Protein AF-A0AAD4HCX0-F1 (afdb_monomer_lite)

pLDDT: mean 70.42, std 25.65, range [26.77, 98.25]

Secondary structure (DSSP, 8-state):
--PPTTHHHHHHHHTS-HHHHSSHHHHHHHHHHHSPPP------HHHHHHHHHT-PPPGGGTTPBPTTS-BHHHHHHHHHHHHHHHTT--S-TTHHHHTTSS-HHHHTT--SPPSSHHHHHHHHHHS-HHHHHHHHHHHHHHHHHHHTS----------------------------PPPPPPP------PPP---------------------HHHHHHHHHHHHHHHHHHHHHHHHHHHHHHHHHHHHHHHHHHHHHHHHHHHHHHHTT------------------S-----------S--S-------------------------------------

Sequence (342 aa):
MQLMPGQMADEWFQSLDSAHTATFVALKIAFFKQWPLPKLPKLSHAQQREHVAAQALKEGDIGVLTPDGNIAHVVWATEVSQLALGMGDLKGDFIEDALKGITNLLKDHLTGTYSTWDEFIEDVRWVPNIKLQCSREKLENAWSSSILLPSYSSPSPITSTNIHASRPLGQTICAIQLLRPIPHATFQPFALPVATHGPVFSTGIVVCGPQFNSLTQYLQYSHITHIQDTILHSLTIRHIIFLIILHHIVLLAAVKILSVLFGRLILVTFGLRPHIHRLWYNRGWLHLERGEVYQGGGLAQVLALSHIHLSLCNRGWLHLEGWHMEWGALAGQDRSGRCPSS

Radius of gyration: 38.1 Å; chains: 1; bounding box: 65×104×101 Å

Structure (mmCIF, N/CA/C/O backbone):
data_AF-A0AAD4HCX0-F1
#
_entry.id   AF-A0AAD4HCX0-F1
#
loop_
_atom_site.group_PDB
_atom_site.id
_atom_site.type_symbol
_atom_site.label_atom_id
_atom_site.label_alt_id
_atom_site.label_comp_id
_atom_site.label_asym_id
_atom_site.label_entity_id
_atom_site.label_seq_id
_atom_site.pdbx_PDB_ins_code
_atom_site.Cartn_x
_atom_site.Cartn_y
_atom_site.Cartn_z
_atom_site.occupancy
_atom_site.B_iso_o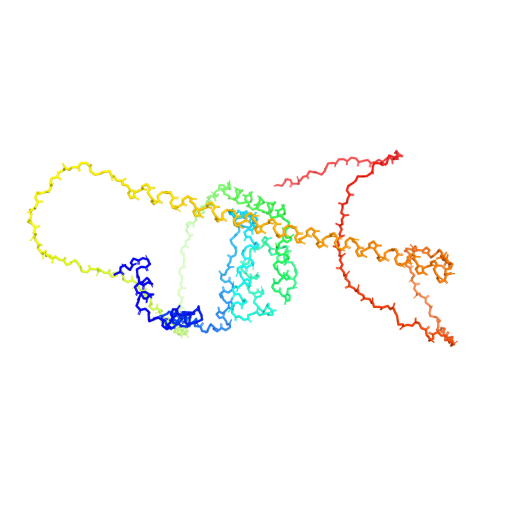r_equiv
_atom_site.auth_seq_id
_atom_site.auth_comp_id
_atom_site.auth_asym_id
_atom_site.auth_atom_id
_atom_site.pdbx_PDB_model_num
ATOM 1 N N . MET A 1 1 ? -8.261 29.480 18.010 1.00 45.97 1 MET A N 1
ATOM 2 C CA . MET A 1 1 ? -8.050 28.668 19.226 1.00 45.97 1 MET A CA 1
ATOM 3 C C . MET A 1 1 ? -7.186 27.480 18.841 1.00 45.97 1 MET A C 1
ATOM 5 O O . MET A 1 1 ? -7.664 26.613 18.125 1.00 45.97 1 MET A O 1
ATOM 9 N N . GLN A 1 2 ? -5.905 27.490 19.210 1.00 45.75 2 GLN A N 1
ATOM 10 C CA . GLN A 1 2 ? -5.053 26.302 19.120 1.00 45.75 2 GLN A CA 1
ATOM 11 C C . GLN A 1 2 ? -5.300 25.493 20.394 1.00 45.75 2 GLN A C 1
ATOM 13 O O . GLN A 1 2 ? -4.989 25.968 21.482 1.00 45.75 2 GLN A O 1
ATOM 18 N N . LEU A 1 3 ? -5.926 24.324 20.272 1.00 46.66 3 LEU A N 1
ATOM 19 C CA . LEU A 1 3 ? -6.001 23.374 21.379 1.00 46.6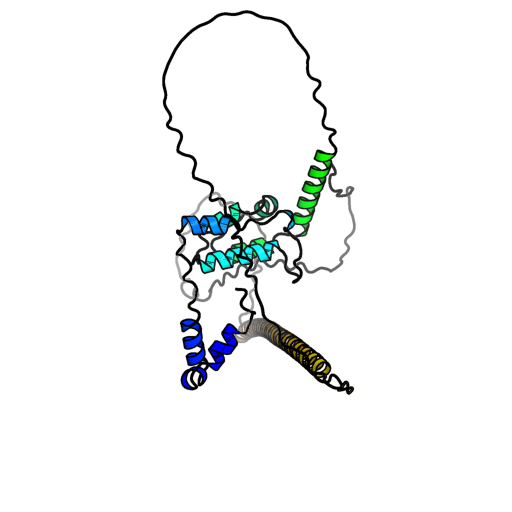6 3 LEU A CA 1
ATOM 20 C C . LEU A 1 3 ? -4.601 22.779 21.564 1.00 46.66 3 LEU A C 1
ATOM 22 O O . LEU A 1 3 ? -4.004 22.309 20.593 1.00 46.66 3 LEU A O 1
ATOM 26 N N . MET A 1 4 ? -4.063 22.837 22.782 1.00 65.06 4 MET A N 1
ATOM 27 C CA . MET A 1 4 ? -2.819 22.143 23.112 1.00 65.06 4 MET A CA 1
ATOM 28 C C . MET A 1 4 ? -3.041 20.632 22.912 1.00 65.06 4 MET A C 1
ATOM 30 O O . MET A 1 4 ? -4.017 20.094 23.446 1.00 65.06 4 MET A O 1
ATOM 34 N N . PRO A 1 5 ? -2.184 19.935 22.146 1.00 69.00 5 PRO A N 1
ATOM 35 C CA . PRO A 1 5 ? -2.273 18.487 21.992 1.00 69.00 5 PRO A CA 1
ATOM 36 C C . PRO A 1 5 ? -2.246 17.800 23.366 1.00 69.00 5 PRO A C 1
ATOM 38 O O . PRO A 1 5 ? -1.377 18.096 24.180 1.00 69.00 5 PRO A O 1
ATOM 41 N N . GLY A 1 6 ? -3.203 16.906 23.632 1.00 76.25 6 GLY A N 1
ATOM 42 C CA . GLY A 1 6 ? -3.273 16.104 24.865 1.00 76.25 6 GLY A CA 1
ATOM 43 C C . GLY A 1 6 ? -4.336 16.552 25.873 1.00 76.25 6 GLY A C 1
ATOM 44 O O . GLY A 1 6 ? -5.117 15.719 26.323 1.00 76.25 6 GLY A O 1
ATOM 45 N N . GLN A 1 7 ? -4.476 17.857 26.139 1.00 86.56 7 GLN A N 1
ATOM 46 C CA . GLN A 1 7 ? -5.322 18.343 27.247 1.00 86.56 7 GLN A CA 1
ATOM 47 C C . GLN A 1 7 ? -6.797 17.933 27.128 1.00 86.56 7 GLN A C 1
ATOM 49 O O . GLN A 1 7 ? -7.394 17.478 28.095 1.00 86.56 7 GLN A O 1
ATOM 54 N N . MET A 1 8 ? -7.376 18.007 25.927 1.00 90.25 8 MET A N 1
ATOM 55 C CA . MET A 1 8 ? -8.786 17.654 25.717 1.00 90.25 8 MET A CA 1
ATOM 56 C C . MET A 1 8 ? -9.067 16.156 25.923 1.00 90.25 8 MET A C 1
ATOM 58 O O . MET A 1 8 ? -10.153 15.784 26.364 1.00 90.25 8 MET A O 1
ATOM 62 N N . ALA A 1 9 ? -8.109 15.288 25.581 1.00 92.69 9 ALA A N 1
ATOM 63 C CA . ALA A 1 9 ? -8.259 13.848 25.769 1.00 92.69 9 ALA A CA 1
ATOM 64 C C . ALA A 1 9 ? -8.105 13.471 27.248 1.00 92.69 9 ALA A C 1
ATOM 66 O O . ALA A 1 9 ? -8.877 12.653 27.747 1.00 92.69 9 ALA A O 1
ATOM 67 N N . ASP A 1 10 ? -7.166 14.115 27.944 1.00 93.44 10 ASP A N 1
ATOM 68 C CA . ASP A 1 10 ? -6.932 13.913 29.373 1.00 93.44 10 ASP A CA 1
ATOM 69 C C . ASP A 1 10 ? -8.119 14.396 30.213 1.00 93.44 10 ASP A C 1
ATOM 71 O O . ASP A 1 10 ? -8.610 13.654 31.061 1.00 93.44 10 ASP A O 1
ATOM 75 N N . GLU A 1 11 ? -8.636 15.599 29.943 1.00 95.00 11 GLU A N 1
ATOM 76 C CA . GLU A 1 11 ? -9.826 16.141 30.614 1.00 95.00 11 GLU A CA 1
ATOM 77 C C . GLU A 1 11 ? -11.051 15.253 30.384 1.00 95.00 11 GLU A C 1
ATOM 79 O O . GLU A 1 11 ? -11.787 14.943 31.323 1.00 95.00 11 GLU A O 1
ATOM 84 N N . TRP A 1 12 ? -11.249 14.779 29.148 1.00 95.81 12 TRP A N 1
ATOM 85 C CA . TRP A 1 12 ? -12.316 13.831 28.849 1.00 95.81 12 TRP A CA 1
ATOM 86 C C . TRP A 1 12 ? -12.151 12.532 29.641 1.00 95.81 12 TRP A C 1
ATOM 88 O O . TRP A 1 12 ? -13.110 12.092 30.274 1.00 95.81 12 TRP A O 1
ATOM 98 N N . PHE A 1 13 ? -10.956 11.935 29.649 1.00 96.50 13 PHE A N 1
ATOM 99 C CA . PHE A 1 13 ? -10.706 10.671 30.343 1.00 96.50 13 PHE A CA 1
ATOM 100 C C . PHE A 1 13 ? -10.912 10.808 31.855 1.00 96.50 13 PHE A C 1
ATOM 102 O O . PHE A 1 13 ? -11.544 9.949 32.466 1.00 96.50 13 PHE A O 1
ATOM 109 N N . GLN A 1 14 ? -10.449 11.912 32.447 1.00 96.62 14 GLN A N 1
ATOM 110 C CA . GLN A 1 14 ? -10.659 12.229 33.863 1.00 96.62 14 GLN A CA 1
ATOM 111 C C . GLN A 1 14 ? -12.132 12.497 34.197 1.00 96.62 14 GLN A C 1
ATOM 113 O O . GLN A 1 14 ? -12.552 12.267 35.328 1.00 96.62 14 GLN A O 1
ATOM 118 N N . SER A 1 15 ? -12.925 12.959 33.226 1.00 97.00 15 SER A N 1
ATOM 119 C CA . SER A 1 15 ? -14.365 13.180 33.397 1.00 97.00 15 SER A CA 1
ATOM 120 C C . SER A 1 15 ? -15.219 11.909 33.270 1.00 97.00 15 SER A C 1
ATOM 122 O O . SER A 1 15 ? -16.423 11.960 33.530 1.00 97.00 15 SER A O 1
ATOM 124 N N . LEU A 1 16 ? -14.639 10.770 32.862 1.00 97.31 16 LEU A N 1
ATOM 125 C CA . LEU A 1 16 ? -15.374 9.511 32.735 1.00 97.31 16 LEU A CA 1
ATOM 126 C C . LEU A 1 16 ? -15.725 8.929 34.106 1.00 97.31 16 LEU A C 1
ATOM 128 O O . LEU A 1 16 ? -14.880 8.812 34.991 1.00 97.31 16 LEU A O 1
ATOM 132 N N . ASP A 1 17 ? -16.966 8.468 34.249 1.00 97.44 17 ASP A N 1
ATOM 133 C CA . ASP A 1 17 ? -17.376 7.696 35.419 1.00 97.44 17 ASP A CA 1
ATOM 134 C C . ASP A 1 17 ? -16.595 6.371 35.514 1.00 97.44 17 ASP A C 1
ATOM 136 O O . ASP A 1 17 ? -16.235 5.749 34.508 1.00 97.44 17 ASP A O 1
ATOM 140 N N . SER A 1 18 ? -16.398 5.906 36.745 1.00 97.06 18 SER A N 1
ATOM 141 C CA . SER A 1 18 ? -15.800 4.618 37.099 1.00 97.06 18 SER A CA 1
ATOM 142 C C . SER A 1 18 ? -16.404 3.437 36.326 1.00 97.06 18 SER A C 1
ATOM 144 O O . SER A 1 18 ? -15.686 2.517 35.940 1.00 97.06 18 SER A O 1
ATOM 146 N N . ALA A 1 19 ? -17.703 3.482 36.005 1.00 96.88 19 ALA A N 1
ATOM 147 C CA . ALA A 1 19 ? -18.366 2.465 35.191 1.00 96.88 19 ALA A CA 1
ATOM 148 C C . ALA A 1 19 ? -17.796 2.365 33.760 1.00 96.88 19 ALA A C 1
ATOM 150 O O . ALA A 1 19 ? -17.717 1.271 33.196 1.00 96.88 19 ALA A O 1
ATOM 151 N N . HIS A 1 20 ? -17.369 3.487 33.170 1.00 96.06 20 HIS A N 1
ATOM 152 C CA . HIS A 1 20 ? -16.783 3.532 31.829 1.00 96.06 20 HIS A CA 1
ATOM 153 C C . HIS A 1 20 ? -15.295 3.169 31.811 1.00 96.06 20 HIS A C 1
ATOM 155 O O . HIS A 1 20 ? -14.796 2.746 30.771 1.00 96.06 20 HIS A O 1
ATOM 161 N N . THR A 1 21 ? -14.597 3.277 32.942 1.00 97.31 21 THR A N 1
ATOM 162 C CA . THR A 1 21 ? -13.179 2.903 33.077 1.00 97.31 21 THR A CA 1
ATOM 163 C C . THR A 1 21 ? -12.971 1.510 33.686 1.00 97.31 21 THR A C 1
ATOM 165 O O . THR A 1 21 ? -11.868 0.976 33.609 1.00 97.31 21 THR A O 1
ATOM 168 N N . ALA A 1 22 ? -14.027 0.868 34.205 1.00 97.44 22 ALA A N 1
ATOM 169 C CA . ALA A 1 22 ? -13.971 -0.460 34.826 1.00 97.44 22 ALA A CA 1
ATOM 170 C C . ALA A 1 22 ? -13.485 -1.581 33.889 1.00 97.44 22 ALA A C 1
ATOM 172 O O . ALA A 1 22 ? -12.925 -2.576 34.347 1.00 97.44 22 ALA A O 1
ATOM 173 N N . THR A 1 23 ? -13.704 -1.451 32.575 1.00 98.06 23 THR A N 1
ATOM 174 C CA . THR A 1 23 ? -13.226 -2.419 31.577 1.00 98.06 23 THR A CA 1
ATOM 175 C C . THR A 1 23 ? -12.742 -1.715 30.315 1.00 98.06 23 THR A C 1
ATOM 177 O O . THR A 1 23 ? -13.287 -0.688 29.909 1.00 98.06 23 THR A O 1
ATOM 180 N N . PHE A 1 24 ? -11.766 -2.312 29.625 1.00 96.69 24 PHE A N 1
ATOM 181 C CA . PHE A 1 24 ? -11.268 -1.780 28.352 1.00 96.69 24 PHE A CA 1
ATOM 182 C C . PHE A 1 24 ? -12.364 -1.690 27.274 1.00 96.69 24 PHE A C 1
ATOM 184 O O . PHE A 1 24 ? -12.356 -0.782 26.447 1.00 96.69 24 PHE A O 1
ATOM 191 N N . VAL A 1 25 ? -13.346 -2.599 27.300 1.00 98.00 25 VAL A N 1
ATOM 192 C CA . VAL A 1 25 ? -14.492 -2.575 26.377 1.00 98.00 25 VAL A CA 1
ATOM 193 C C . VAL A 1 25 ? -15.377 -1.354 26.632 1.00 98.00 25 VAL A C 1
ATOM 195 O O . VAL A 1 25 ? -15.713 -0.647 25.682 1.00 98.00 25 VAL A O 1
ATOM 198 N N . ALA A 1 26 ? -15.718 -1.068 27.894 1.00 97.50 26 ALA A N 1
ATOM 199 C CA . ALA A 1 26 ? -16.512 0.108 28.255 1.00 97.50 26 ALA A CA 1
ATOM 200 C C . ALA A 1 26 ? -15.788 1.414 27.893 1.00 97.50 26 ALA A C 1
ATOM 202 O O . ALA A 1 26 ? -16.406 2.320 27.328 1.00 97.50 26 ALA A O 1
ATOM 203 N N . LEU A 1 27 ? -14.470 1.463 28.114 1.00 97.44 27 LEU A N 1
ATOM 204 C CA . LEU A 1 27 ? -13.638 2.607 27.755 1.00 97.44 27 LEU A CA 1
ATOM 205 C C . LEU A 1 27 ? -13.605 2.821 26.238 1.00 97.44 27 LEU A C 1
ATOM 207 O O . LEU A 1 27 ? -13.796 3.937 25.765 1.00 97.44 27 LEU A O 1
ATOM 211 N N . LYS A 1 28 ? -13.430 1.747 25.459 1.00 97.06 28 LYS A N 1
ATOM 212 C CA . LYS A 1 28 ? -13.453 1.789 23.990 1.00 97.06 28 LYS A CA 1
ATOM 213 C C . LYS A 1 28 ? -14.803 2.275 23.451 1.00 97.06 28 LYS A C 1
ATOM 215 O O . LYS A 1 28 ? -14.838 3.051 22.498 1.00 97.06 28 LYS A O 1
ATOM 220 N N . ILE A 1 29 ? -15.912 1.854 24.063 1.00 97.31 29 ILE A N 1
ATOM 221 C CA . ILE A 1 29 ? -17.258 2.331 23.707 1.00 97.31 29 ILE A CA 1
ATOM 222 C C . ILE A 1 29 ? -17.396 3.828 24.008 1.00 97.31 29 ILE A C 1
ATOM 224 O O . ILE A 1 29 ? -17.853 4.580 23.147 1.00 97.31 29 ILE A O 1
ATOM 228 N N . ALA A 1 30 ? -16.985 4.272 25.199 1.00 97.38 30 ALA A N 1
ATOM 229 C CA . ALA A 1 30 ? -17.013 5.684 25.569 1.00 97.38 30 ALA A CA 1
ATOM 230 C C . ALA A 1 30 ? -16.141 6.528 24.625 1.00 97.38 30 ALA A C 1
ATOM 232 O O . ALA A 1 30 ? -16.572 7.587 24.171 1.00 97.38 30 ALA A O 1
ATOM 233 N N . PHE A 1 31 ? -14.957 6.023 24.269 1.00 96.62 31 PHE A N 1
ATOM 234 C CA . PHE A 1 31 ? -14.039 6.665 23.334 1.00 96.62 31 PHE A CA 1
ATOM 235 C C . PHE A 1 31 ? -14.683 6.878 21.962 1.00 96.62 31 PHE A C 1
ATOM 237 O O . PHE A 1 31 ? -14.735 8.005 21.481 1.00 96.62 31 PHE A O 1
ATOM 244 N N . PHE A 1 32 ? -15.254 5.835 21.349 1.00 95.88 32 PHE A N 1
ATOM 245 C CA . PHE A 1 32 ? -15.911 5.979 20.043 1.00 95.88 32 PHE A CA 1
ATOM 246 C C . PHE A 1 32 ? -17.200 6.796 20.081 1.00 95.88 32 PHE A C 1
ATOM 248 O O . PHE A 1 32 ? -17.631 7.310 19.051 1.00 95.88 32 PHE A O 1
ATOM 255 N N . LYS A 1 33 ? -17.824 6.931 21.253 1.00 96.19 33 LYS A N 1
ATOM 256 C CA . LYS A 1 33 ? -18.942 7.854 21.444 1.00 96.19 33 LYS A CA 1
ATOM 257 C C . LYS A 1 33 ? -18.468 9.312 21.429 1.00 96.19 33 LYS A C 1
ATOM 259 O O . LYS A 1 33 ? -19.147 10.143 20.835 1.00 96.19 33 LYS A O 1
ATOM 264 N N . GLN A 1 34 ? -17.331 9.611 22.065 1.00 96.25 34 GLN A N 1
ATOM 265 C CA . GLN A 1 34 ? -16.761 10.962 22.144 1.00 96.25 34 GLN A CA 1
ATOM 266 C C . GLN A 1 34 ? -16.087 11.395 20.839 1.00 96.25 34 GLN A C 1
ATOM 268 O O . GLN A 1 34 ? -16.279 12.522 20.383 1.00 96.25 34 GLN A O 1
ATOM 273 N N . TRP A 1 35 ? -15.334 10.488 20.222 1.00 94.44 35 TRP A N 1
ATOM 274 C CA . TRP A 1 35 ? -14.706 10.680 18.921 1.00 94.44 35 TRP A CA 1
ATOM 275 C C . TRP A 1 35 ? -15.245 9.634 17.949 1.00 94.44 35 TRP A C 1
ATOM 277 O O . TRP A 1 35 ? -14.574 8.631 17.675 1.00 94.44 35 TRP A O 1
ATOM 287 N N . PRO A 1 36 ? -16.469 9.839 17.422 1.00 92.31 36 PRO A N 1
ATOM 288 C CA . PRO A 1 36 ? -16.970 9.014 16.339 1.00 92.31 36 PRO A CA 1
ATOM 289 C C . PRO A 1 36 ? -15.958 9.039 15.203 1.00 92.31 36 PRO A C 1
ATOM 291 O O . PRO A 1 36 ? -15.474 10.112 14.832 1.00 92.31 36 PRO A O 1
ATOM 294 N N . LEU A 1 37 ? -15.656 7.872 14.628 1.00 87.88 37 LEU A N 1
ATOM 295 C CA . LEU A 1 37 ? -14.858 7.848 13.410 1.00 87.88 37 LEU A CA 1
ATOM 296 C C . LEU A 1 37 ? -15.551 8.754 12.387 1.00 87.88 37 LEU A C 1
ATOM 298 O O . LEU A 1 37 ? -16.766 8.608 12.184 1.00 87.88 37 LEU A O 1
ATOM 302 N N . PRO A 1 38 ? -14.813 9.678 11.748 1.00 87.25 38 PRO A N 1
ATOM 303 C CA . PRO A 1 38 ? -15.352 10.448 10.648 1.00 87.25 38 PRO A CA 1
ATOM 304 C C . PRO A 1 38 ? -15.989 9.473 9.664 1.00 87.25 38 PRO A C 1
ATOM 306 O O . PRO A 1 38 ? -15.338 8.534 9.201 1.00 87.25 38 PRO A O 1
ATOM 309 N N . LYS A 1 39 ? -17.282 9.654 9.380 1.00 85.12 39 LYS A N 1
ATOM 310 C CA . LYS A 1 39 ? -17.933 8.894 8.315 1.00 85.12 39 LYS A CA 1
ATOM 311 C C . LYS A 1 39 ? -17.251 9.322 7.028 1.00 85.12 39 LYS A C 1
ATOM 313 O O . LYS A 1 39 ? -17.543 10.403 6.519 1.00 85.12 39 LYS A O 1
ATOM 318 N N . LEU A 1 40 ? -16.318 8.505 6.546 1.00 81.25 40 LEU A N 1
ATOM 319 C CA . LEU A 1 40 ? -15.694 8.746 5.258 1.00 81.25 40 LEU A CA 1
ATOM 320 C C . LEU A 1 40 ? -16.826 8.822 4.228 1.00 81.25 40 LEU A C 1
ATOM 322 O O . LEU A 1 40 ? -17.695 7.937 4.216 1.00 81.25 40 LEU A O 1
ATOM 326 N N . PRO A 1 41 ? -16.894 9.900 3.428 1.00 86.94 41 PRO A N 1
ATOM 327 C CA . PRO A 1 41 ? -17.894 9.985 2.383 1.00 86.94 41 PRO A CA 1
ATOM 328 C C . PRO A 1 41 ? -17.746 8.747 1.503 1.00 86.94 41 PRO A C 1
ATOM 330 O O . PRO A 1 41 ? -16.635 8.377 1.124 1.00 86.94 41 PRO A O 1
ATOM 333 N N . LYS A 1 42 ? -18.866 8.074 1.214 1.00 92.19 42 LYS A N 1
ATOM 334 C CA . LYS A 1 42 ? -18.862 6.961 0.266 1.00 92.19 42 LYS A CA 1
ATOM 335 C C . LYS A 1 42 ? -18.475 7.531 -1.091 1.00 92.19 42 LYS A C 1
ATOM 337 O O . LYS A 1 42 ? -19.301 8.161 -1.749 1.00 92.19 42 LYS A O 1
ATOM 342 N N . LEU A 1 43 ? -17.212 7.356 -1.460 1.00 94.56 43 LEU A N 1
ATOM 343 C CA . LEU A 1 43 ? -16.726 7.720 -2.777 1.00 94.56 43 LEU A CA 1
ATOM 344 C C . LEU A 1 43 ? -17.482 6.882 -3.803 1.00 94.56 43 LEU A C 1
ATOM 346 O O . LEU A 1 43 ? -17.675 5.678 -3.625 1.00 94.56 43 LEU A O 1
ATOM 350 N N . SER A 1 44 ? -17.939 7.529 -4.869 1.00 96.75 44 SER A N 1
ATOM 351 C CA . SER A 1 44 ? -18.429 6.795 -6.030 1.00 96.75 44 SER A CA 1
ATOM 352 C C . SER A 1 44 ? -17.296 5.949 -6.610 1.00 96.75 44 SER A C 1
ATOM 354 O O . SER A 1 44 ? -16.125 6.302 -6.490 1.00 96.75 44 SER A O 1
ATOM 356 N N . HIS A 1 45 ? -17.631 4.857 -7.290 1.00 96.44 45 HIS A N 1
ATOM 357 C CA . HIS A 1 45 ? -16.631 3.981 -7.901 1.00 96.44 45 HIS A CA 1
ATOM 358 C C . HIS A 1 45 ? -15.672 4.737 -8.843 1.00 96.44 45 HIS A C 1
ATOM 360 O O . HIS A 1 45 ? -14.474 4.479 -8.856 1.00 96.44 45 HIS A O 1
ATOM 366 N N . ALA A 1 46 ? -16.173 5.737 -9.578 1.00 97.12 46 ALA A N 1
ATOM 367 C CA . ALA A 1 46 ? -15.339 6.605 -10.411 1.00 97.12 46 ALA A CA 1
ATOM 368 C C . ALA A 1 46 ? -14.330 7.424 -9.584 1.00 97.12 46 ALA A C 1
ATOM 370 O O . ALA A 1 46 ? -13.159 7.488 -9.943 1.00 97.12 46 ALA A O 1
ATOM 371 N N . GLN A 1 47 ? -14.762 7.989 -8.453 1.00 97.38 47 GLN A N 1
ATOM 372 C CA . GLN A 1 47 ? -13.874 8.715 -7.539 1.00 97.38 47 GLN A CA 1
ATOM 373 C C . GLN A 1 47 ? -12.858 7.790 -6.867 1.00 97.38 47 GLN A C 1
ATOM 375 O O . GLN A 1 47 ? -11.730 8.205 -6.642 1.00 97.38 47 GLN A O 1
ATOM 380 N N . GLN A 1 48 ? -13.227 6.544 -6.556 1.00 97.56 48 GLN A N 1
ATOM 381 C CA . GLN A 1 48 ? -12.289 5.556 -6.012 1.00 97.56 48 GLN A CA 1
ATOM 382 C C . GLN A 1 48 ? -11.167 5.258 -7.014 1.00 97.56 48 GLN A C 1
ATOM 384 O O . GLN A 1 48 ? -9.996 5.324 -6.649 1.00 97.56 48 GLN A O 1
ATOM 389 N N . ARG A 1 49 ? -11.513 5.027 -8.288 1.00 97.56 49 ARG A N 1
ATOM 390 C CA . ARG A 1 49 ? -10.534 4.831 -9.372 1.00 97.56 49 ARG A CA 1
ATOM 391 C C . ARG A 1 49 ? -9.620 6.033 -9.556 1.00 97.56 49 ARG A C 1
ATOM 393 O O . ARG A 1 49 ? -8.409 5.872 -9.652 1.00 97.56 49 ARG A O 1
ATOM 400 N N . GLU A 1 50 ? -10.192 7.236 -9.566 1.00 97.06 50 GLU A N 1
ATOM 401 C CA . GLU A 1 50 ? -9.420 8.479 -9.630 1.00 97.06 50 GLU A CA 1
ATOM 402 C C . GLU A 1 50 ? -8.471 8.606 -8.432 1.00 97.06 50 GLU A C 1
ATOM 404 O O . GLU A 1 50 ? -7.320 8.997 -8.597 1.00 97.06 50 GLU A O 1
ATOM 409 N N . HIS A 1 51 ? -8.914 8.212 -7.237 1.00 96.38 51 HIS A N 1
ATOM 410 C CA . HIS A 1 51 ? -8.101 8.272 -6.029 1.00 96.38 51 HIS A CA 1
ATOM 411 C C . HIS A 1 51 ? -6.927 7.284 -6.049 1.00 96.38 51 HIS A C 1
ATOM 413 O O . HIS A 1 51 ? -5.832 7.650 -5.628 1.00 96.38 51 HIS A O 1
ATOM 419 N N . VAL A 1 52 ? -7.129 6.069 -6.575 1.00 97.75 52 VAL A N 1
ATOM 420 C CA . VAL A 1 52 ? -6.046 5.099 -6.816 1.00 97.75 52 VAL A CA 1
ATOM 421 C C . VAL A 1 52 ? -5.082 5.624 -7.881 1.00 97.75 52 VAL A C 1
ATOM 423 O O . VAL A 1 52 ? -3.876 5.634 -7.659 1.00 97.75 52 VAL A O 1
ATOM 426 N N . ALA A 1 53 ? -5.597 6.125 -9.006 1.00 96.31 53 ALA A N 1
ATOM 427 C CA . ALA A 1 53 ? -4.776 6.662 -10.093 1.00 96.31 53 ALA A CA 1
ATOM 428 C C . ALA A 1 53 ? -3.978 7.915 -9.684 1.00 96.31 53 ALA A C 1
ATOM 430 O O . ALA A 1 53 ? -2.894 8.160 -10.212 1.00 96.31 53 ALA A O 1
ATOM 431 N N . ALA A 1 54 ? -4.490 8.702 -8.731 1.00 96.81 54 ALA A N 1
ATOM 432 C CA . ALA A 1 54 ? -3.812 9.875 -8.187 1.00 96.81 54 ALA A CA 1
ATOM 433 C C . ALA A 1 54 ? -2.582 9.526 -7.329 1.00 96.81 54 ALA A C 1
ATOM 435 O O . ALA A 1 54 ? -1.733 10.394 -7.116 1.00 96.81 54 ALA A O 1
ATOM 436 N N . GLN A 1 55 ? -2.450 8.278 -6.864 1.00 97.25 55 GLN A N 1
ATOM 437 C CA . GLN A 1 55 ? -1.250 7.791 -6.181 1.00 97.25 55 GLN A CA 1
ATOM 438 C C . GLN A 1 55 ? -0.138 7.506 -7.198 1.00 97.25 55 GLN A C 1
ATOM 440 O O . GLN A 1 55 ? 0.266 6.364 -7.402 1.00 97.25 55 GLN A O 1
ATOM 445 N N . ALA A 1 56 ? 0.343 8.543 -7.879 1.00 96.38 56 ALA A N 1
ATOM 446 C CA . ALA A 1 56 ? 1.379 8.407 -8.893 1.00 96.38 56 ALA A CA 1
ATOM 447 C C . ALA A 1 56 ? 2.768 8.233 -8.259 1.00 96.38 56 ALA A C 1
ATOM 449 O O . ALA A 1 56 ? 3.169 9.001 -7.379 1.00 96.38 56 ALA A O 1
ATOM 450 N N . LEU A 1 57 ? 3.529 7.253 -8.750 1.00 95.94 57 LEU A N 1
ATOM 451 C CA . LEU A 1 57 ? 4.913 7.046 -8.335 1.00 95.94 57 LEU A CA 1
ATOM 452 C C . LEU A 1 57 ? 5.823 8.022 -9.083 1.00 95.94 57 LEU A C 1
ATOM 454 O O . LEU A 1 57 ? 5.866 8.029 -10.315 1.00 95.94 57 LEU A O 1
ATOM 458 N N . LYS A 1 58 ? 6.591 8.831 -8.350 1.00 95.31 58 LYS A N 1
ATOM 459 C CA . LYS A 1 58 ? 7.572 9.724 -8.972 1.00 95.31 58 LYS A CA 1
ATOM 460 C C . LYS A 1 58 ? 8.741 8.915 -9.521 1.00 95.31 58 LYS A C 1
ATOM 462 O O . LYS A 1 58 ? 9.252 8.004 -8.876 1.00 95.31 58 LYS A O 1
ATOM 467 N N . GLU A 1 59 ? 9.234 9.316 -10.685 1.00 91.75 59 GLU A N 1
ATOM 468 C CA . GLU A 1 59 ? 10.358 8.651 -11.353 1.00 91.75 59 GLU A CA 1
ATOM 469 C C . GLU A 1 59 ? 11.646 8.646 -10.513 1.00 91.75 59 GLU A C 1
ATOM 471 O O . GLU A 1 59 ? 12.377 7.650 -10.469 1.00 91.75 59 GLU A O 1
ATOM 476 N N . GLY A 1 60 ? 11.875 9.733 -9.770 1.00 90.69 60 GLY A N 1
ATOM 477 C CA . GLY A 1 60 ? 12.996 9.875 -8.842 1.00 90.69 60 GLY A CA 1
ATOM 478 C C . GLY A 1 60 ? 12.976 8.880 -7.679 1.00 90.69 60 GLY A C 1
ATOM 479 O O . GLY A 1 60 ? 14.041 8.519 -7.184 1.00 90.69 60 GLY A O 1
ATOM 480 N N . ASP A 1 61 ? 11.814 8.338 -7.314 1.00 94.38 61 ASP A N 1
ATOM 481 C CA . ASP A 1 61 ? 11.674 7.442 -6.160 1.00 94.38 61 ASP A CA 1
ATOM 482 C C . ASP A 1 61 ? 11.889 5.962 -6.539 1.00 94.38 61 ASP A C 1
ATOM 484 O O . ASP A 1 61 ? 12.062 5.092 -5.688 1.00 94.38 61 ASP A O 1
ATOM 488 N N . ILE A 1 62 ? 11.959 5.632 -7.829 1.00 94.25 62 ILE A N 1
ATOM 489 C CA . ILE A 1 62 ? 12.081 4.241 -8.285 1.00 94.25 62 ILE A CA 1
ATOM 490 C C . ILE A 1 62 ? 13.441 3.636 -7.920 1.00 94.25 62 ILE A C 1
ATOM 492 O O . ILE A 1 62 ? 14.485 4.055 -8.404 1.00 94.25 62 ILE A O 1
ATOM 496 N N . GLY A 1 63 ? 13.430 2.593 -7.089 1.00 91.94 63 GLY A N 1
ATOM 497 C CA . GLY A 1 63 ? 14.659 1.899 -6.684 1.00 91.94 63 GLY A CA 1
ATOM 498 C C . GLY A 1 63 ? 15.433 2.619 -5.575 1.00 91.94 63 GLY A C 1
ATOM 499 O O . GLY A 1 63 ? 16.481 2.132 -5.155 1.00 91.94 63 GLY A O 1
ATOM 500 N N . VAL A 1 64 ? 14.907 3.743 -5.073 1.00 93.56 64 VAL A N 1
ATOM 501 C CA . VAL A 1 64 ? 15.452 4.450 -3.910 1.00 93.56 64 VAL A CA 1
ATOM 502 C C . VAL A 1 64 ? 15.120 3.673 -2.640 1.00 93.56 64 VAL A C 1
ATOM 504 O O . VAL A 1 64 ? 14.002 3.182 -2.475 1.00 93.56 64 VAL A O 1
ATOM 507 N N . LEU A 1 65 ? 16.100 3.554 -1.746 1.00 95.06 65 LEU A N 1
ATOM 508 C CA . LEU A 1 65 ? 15.911 2.964 -0.427 1.00 95.06 65 LEU A CA 1
ATOM 509 C C . LEU A 1 65 ? 15.319 4.019 0.516 1.00 95.06 65 LEU A C 1
ATOM 511 O O . LEU A 1 65 ? 15.874 5.108 0.657 1.00 95.06 65 LEU A O 1
ATOM 515 N N . THR A 1 66 ? 14.198 3.709 1.156 1.00 96.44 66 THR A N 1
ATOM 516 C CA . THR A 1 66 ? 13.604 4.546 2.200 1.00 96.44 66 THR A CA 1
ATOM 517 C C . THR A 1 66 ? 14.465 4.504 3.471 1.00 96.44 66 THR A C 1
ATOM 519 O O . THR A 1 66 ? 15.277 3.586 3.632 1.00 96.44 66 THR A O 1
ATOM 522 N N . PRO A 1 67 ? 14.289 5.452 4.414 1.00 95.75 67 PRO A N 1
ATOM 523 C CA . PRO A 1 67 ? 14.992 5.430 5.702 1.00 95.75 67 PRO A CA 1
ATOM 524 C C . PRO A 1 67 ? 14.811 4.120 6.486 1.00 95.75 67 PRO A C 1
ATOM 526 O O . PRO A 1 67 ? 15.696 3.727 7.241 1.00 95.75 67 PRO A O 1
ATOM 529 N N . ASP A 1 68 ? 13.699 3.419 6.256 1.00 95.56 68 ASP A N 1
ATOM 530 C CA . ASP A 1 68 ? 13.376 2.134 6.885 1.00 95.56 68 ASP A CA 1
ATOM 531 C C . ASP A 1 68 ? 14.048 0.927 6.205 1.00 95.56 68 ASP A C 1
ATOM 533 O O . ASP A 1 68 ? 13.836 -0.215 6.612 1.00 95.56 68 ASP A O 1
ATOM 537 N N . GLY A 1 69 ? 14.841 1.153 5.154 1.00 94.81 69 GLY A N 1
ATOM 538 C CA . GLY A 1 69 ? 15.504 0.092 4.397 1.00 94.81 69 GLY A CA 1
ATOM 539 C C . GLY A 1 69 ? 14.602 -0.619 3.383 1.00 94.81 69 GLY A C 1
ATOM 540 O O . GLY A 1 69 ? 14.984 -1.665 2.863 1.00 94.81 69 GLY A O 1
ATOM 541 N N . ASN A 1 70 ? 13.419 -0.074 3.087 1.00 95.81 70 ASN A N 1
ATOM 542 C CA . ASN A 1 70 ? 12.512 -0.620 2.077 1.00 95.81 70 ASN A CA 1
ATOM 543 C C . ASN A 1 70 ? 12.739 0.062 0.727 1.00 95.81 70 ASN A C 1
ATOM 545 O O . ASN A 1 70 ? 13.188 1.200 0.666 1.00 95.81 70 ASN A O 1
ATOM 549 N N . ILE A 1 71 ? 12.412 -0.599 -0.380 1.00 95.44 71 ILE A N 1
ATOM 550 C CA . ILE A 1 71 ? 12.502 0.037 -1.699 1.00 95.44 71 ILE A CA 1
ATOM 551 C C . ILE A 1 71 ? 11.233 0.865 -1.931 1.00 95.44 71 ILE A C 1
ATOM 553 O O . ILE A 1 71 ? 10.127 0.340 -1.817 1.00 95.44 71 ILE A O 1
ATOM 557 N N . ALA A 1 72 ? 11.375 2.144 -2.274 1.00 96.25 72 ALA A N 1
ATOM 558 C CA . ALA A 1 72 ? 10.262 3.092 -2.320 1.00 96.25 72 ALA A CA 1
ATOM 559 C C . ALA A 1 72 ? 9.139 2.689 -3.294 1.00 96.25 72 ALA A C 1
ATOM 561 O O . ALA A 1 72 ? 7.971 2.856 -2.959 1.00 96.25 72 ALA A O 1
ATOM 562 N N . HIS A 1 73 ? 9.445 2.066 -4.440 1.00 96.44 73 HIS A N 1
ATOM 563 C CA . HIS A 1 73 ? 8.396 1.556 -5.338 1.00 96.44 73 HIS A CA 1
ATOM 564 C C . HIS A 1 73 ? 7.601 0.380 -4.733 1.00 96.44 73 HIS A C 1
ATOM 566 O O . HIS A 1 73 ? 6.426 0.213 -5.041 1.00 96.44 73 HIS A O 1
ATOM 572 N N . VAL A 1 74 ? 8.204 -0.415 -3.841 1.00 97.31 74 VAL A N 1
ATOM 573 C CA . VAL A 1 74 ? 7.505 -1.495 -3.119 1.00 97.31 74 VAL A CA 1
ATOM 574 C C . VAL A 1 74 ? 6.612 -0.911 -2.026 1.00 97.31 74 VAL A C 1
ATOM 576 O O . VAL A 1 74 ? 5.483 -1.369 -1.845 1.00 97.31 74 VAL A O 1
ATOM 579 N N . VAL A 1 75 ? 7.100 0.115 -1.318 1.00 97.56 75 VAL A N 1
ATOM 580 C CA . VAL A 1 75 ? 6.307 0.861 -0.326 1.00 97.56 75 VAL A CA 1
ATOM 581 C C . VAL A 1 75 ? 5.087 1.480 -1.000 1.00 97.56 75 VAL A C 1
ATOM 583 O O . VAL A 1 75 ? 3.969 1.219 -0.572 1.00 97.56 75 VAL A O 1
ATOM 586 N N . TRP A 1 76 ? 5.291 2.174 -2.121 1.00 97.75 76 TRP A N 1
ATOM 587 C CA . TRP A 1 76 ? 4.216 2.734 -2.935 1.00 97.75 76 TRP A CA 1
ATOM 588 C C . TRP A 1 76 ? 3.169 1.681 -3.333 1.00 97.75 76 TRP A C 1
ATOM 590 O O . TRP A 1 76 ? 1.986 1.867 -3.064 1.00 97.75 76 TRP A O 1
ATOM 600 N N . ALA A 1 77 ? 3.579 0.545 -3.910 1.00 97.94 77 ALA A N 1
ATOM 601 C CA . ALA A 1 77 ? 2.632 -0.498 -4.322 1.00 97.94 77 ALA A CA 1
ATOM 602 C C . ALA A 1 77 ? 1.833 -1.061 -3.132 1.00 97.94 77 ALA A C 1
ATOM 604 O O . ALA A 1 77 ? 0.644 -1.359 -3.255 1.00 97.94 77 ALA A O 1
ATOM 605 N N . THR A 1 78 ? 2.475 -1.158 -1.965 1.00 98.06 78 THR A N 1
ATOM 606 C CA . THR A 1 78 ? 1.833 -1.594 -0.719 1.00 98.06 78 THR A CA 1
ATOM 607 C C . THR A 1 78 ? 0.806 -0.569 -0.232 1.00 98.06 78 THR A C 1
ATOM 609 O O . THR A 1 78 ? -0.305 -0.949 0.128 1.00 98.06 78 THR A O 1
ATOM 612 N N . GLU A 1 79 ? 1.138 0.723 -0.249 1.00 97.75 79 GLU A N 1
ATOM 613 C CA . GLU A 1 79 ? 0.231 1.808 0.149 1.00 97.75 79 GLU A CA 1
ATOM 614 C C . GLU A 1 79 ? -0.978 1.916 -0.789 1.00 97.75 79 GLU A C 1
ATOM 616 O O . GLU A 1 79 ? -2.112 2.031 -0.324 1.00 97.75 79 GLU A O 1
ATOM 621 N N . VAL A 1 80 ? -0.760 1.801 -2.104 1.00 98.00 80 VAL A N 1
ATOM 622 C CA . VAL A 1 80 ? -1.836 1.798 -3.107 1.00 98.00 80 VAL A CA 1
ATOM 623 C C . VAL A 1 80 ? -2.772 0.604 -2.921 1.00 98.00 80 VAL A C 1
ATOM 625 O O . VAL A 1 80 ? -3.992 0.770 -2.950 1.00 98.00 80 VAL A O 1
ATOM 628 N N . SER A 1 81 ? -2.221 -0.584 -2.663 1.00 98.19 81 SER A N 1
ATOM 629 C CA . SER A 1 81 ? -3.011 -1.775 -2.338 1.00 98.19 81 SER A CA 1
ATOM 630 C C . SER A 1 81 ? -3.831 -1.582 -1.061 1.00 98.19 81 SER A C 1
ATOM 632 O O . SER A 1 81 ? -5.039 -1.811 -1.058 1.00 98.19 81 SER A O 1
ATOM 634 N N . GLN A 1 82 ? -3.222 -1.083 0.020 1.00 97.88 82 GLN A N 1
ATOM 635 C CA . GLN A 1 82 ? -3.936 -0.814 1.273 1.00 97.88 82 GLN A CA 1
ATOM 636 C C . GLN A 1 82 ? -5.061 0.210 1.089 1.00 97.88 82 GLN A C 1
ATOM 638 O O . GLN A 1 82 ? -6.145 0.040 1.652 1.00 97.88 82 GLN A O 1
ATOM 643 N N . LEU A 1 83 ? -4.830 1.241 0.274 1.00 96.69 83 LEU A N 1
ATOM 644 C CA . LEU A 1 83 ? -5.842 2.226 -0.087 1.00 96.69 83 LEU A CA 1
ATOM 645 C C . LEU A 1 83 ? -7.022 1.567 -0.816 1.00 96.69 83 LEU A C 1
ATOM 647 O O . LEU A 1 83 ? -8.174 1.763 -0.423 1.00 96.69 83 LEU A O 1
ATOM 651 N N . ALA A 1 84 ? -6.748 0.757 -1.842 1.00 97.31 84 ALA A N 1
ATOM 652 C CA . ALA A 1 84 ? -7.767 0.043 -2.610 1.00 97.31 84 ALA A CA 1
ATOM 653 C C . ALA A 1 84 ? -8.560 -0.953 -1.744 1.00 97.31 84 ALA A C 1
ATOM 655 O O . ALA A 1 84 ? -9.795 -0.951 -1.760 1.00 97.31 84 ALA A O 1
ATOM 656 N N . LEU A 1 85 ? -7.873 -1.730 -0.902 1.00 97.00 85 LEU A N 1
ATOM 657 C CA . LEU A 1 85 ? -8.489 -2.652 0.055 1.00 97.00 85 LEU A CA 1
ATOM 658 C C . LEU A 1 85 ? -9.372 -1.912 1.069 1.00 97.00 85 LEU A C 1
ATOM 660 O O . LEU A 1 85 ? -10.478 -2.363 1.369 1.00 97.00 85 LEU A O 1
ATOM 664 N N . GLY A 1 86 ? -8.939 -0.740 1.545 1.00 94.56 86 GLY A N 1
ATOM 665 C CA . GLY A 1 86 ? -9.737 0.134 2.410 1.00 94.56 86 GLY A CA 1
ATOM 666 C C . GLY A 1 86 ? -11.019 0.653 1.744 1.00 94.56 86 GLY A C 1
ATOM 667 O O . GLY A 1 86 ? -12.000 0.943 2.430 1.00 94.56 86 GLY A O 1
ATOM 668 N N . MET A 1 87 ? -11.044 0.714 0.410 1.00 95.44 87 MET A N 1
ATOM 669 C CA . MET A 1 87 ? -12.223 1.047 -0.397 1.00 95.44 87 MET A CA 1
ATOM 670 C C . MET A 1 87 ? -13.090 -0.173 -0.752 1.00 95.44 87 MET A C 1
ATOM 672 O O . MET A 1 87 ? -14.158 -0.001 -1.345 1.00 95.44 87 MET A O 1
ATOM 676 N N . GLY A 1 88 ? -12.678 -1.378 -0.345 1.00 95.50 88 GLY A N 1
ATOM 677 C CA . GLY A 1 88 ? -13.393 -2.634 -0.575 1.00 95.50 88 GLY A CA 1
ATOM 678 C C . GLY A 1 88 ? -12.983 -3.389 -1.842 1.00 95.50 88 GLY A C 1
ATOM 679 O O . GLY A 1 88 ? -13.670 -4.342 -2.210 1.00 95.50 88 GLY A O 1
ATOM 680 N N . ASP A 1 89 ? -11.888 -3.001 -2.504 1.00 97.00 89 ASP A N 1
ATOM 681 C CA . ASP A 1 89 ? -11.392 -3.680 -3.707 1.00 97.00 89 ASP A CA 1
ATOM 682 C C . ASP A 1 89 ? -10.585 -4.944 -3.367 1.00 97.00 89 ASP A C 1
ATOM 684 O O . ASP A 1 89 ? -9.356 -4.972 -3.408 1.00 97.00 89 ASP A O 1
ATOM 688 N N . LEU A 1 90 ? -11.298 -6.014 -3.017 1.00 96.62 90 LEU A N 1
ATOM 689 C CA . LEU A 1 90 ? -10.696 -7.317 -2.709 1.00 96.62 90 LEU A CA 1
ATOM 690 C C . LEU A 1 90 ? -10.277 -8.106 -3.961 1.00 96.62 90 LEU A C 1
ATOM 692 O O . LEU A 1 90 ? -9.562 -9.098 -3.835 1.00 96.62 90 LEU A O 1
ATOM 696 N N . LYS A 1 91 ? -10.762 -7.718 -5.146 1.00 96.00 91 LYS A N 1
ATOM 697 C CA . LYS A 1 91 ? -10.566 -8.453 -6.406 1.00 96.00 91 LYS A CA 1
ATOM 698 C C . LYS A 1 91 ? -9.479 -7.857 -7.297 1.00 96.00 91 LYS A C 1
ATOM 700 O O . LYS A 1 91 ? -9.173 -8.450 -8.322 1.00 96.00 91 LYS A O 1
ATOM 705 N N . GLY A 1 92 ? -8.912 -6.712 -6.920 1.00 96.88 92 GLY A N 1
ATOM 706 C CA . GLY A 1 92 ? -7.918 -6.030 -7.742 1.00 96.88 92 GLY A CA 1
ATOM 707 C C . GLY A 1 92 ? -8.524 -5.291 -8.936 1.00 96.88 92 GLY A C 1
ATOM 708 O O . GLY A 1 92 ? -7.822 -5.043 -9.914 1.00 96.88 92 GLY A O 1
ATOM 709 N N . ASP A 1 93 ? -9.802 -4.909 -8.865 1.00 97.75 93 ASP A N 1
ATOM 710 C CA . ASP A 1 93 ? -10.499 -4.175 -9.925 1.00 97.75 93 ASP A CA 1
ATOM 711 C C . ASP A 1 93 ? -9.856 -2.794 -10.189 1.00 97.75 93 ASP A C 1
ATOM 713 O O . ASP A 1 93 ? -10.070 -2.212 -11.256 1.00 97.75 93 ASP A O 1
ATOM 717 N N . PHE A 1 94 ? -9.069 -2.259 -9.242 1.00 98.25 94 PHE A N 1
ATOM 718 C CA . PHE A 1 94 ? -8.344 -0.990 -9.387 1.00 98.25 94 PHE A CA 1
ATOM 719 C C . PHE A 1 94 ? -6.859 -1.136 -9.755 1.00 98.25 94 PHE A C 1
ATOM 721 O O . PHE A 1 94 ? -6.173 -0.120 -9.893 1.00 98.25 94 PHE A O 1
ATOM 728 N N . ILE A 1 95 ? -6.336 -2.351 -9.968 1.00 98.12 95 ILE A N 1
ATOM 729 C CA . ILE A 1 95 ? -4.920 -2.536 -10.339 1.00 98.12 95 ILE A CA 1
ATOM 730 C C . ILE A 1 95 ? -4.617 -1.875 -11.691 1.00 98.12 95 ILE A C 1
ATOM 732 O O . ILE A 1 95 ? -3.592 -1.214 -11.845 1.00 98.12 95 ILE A O 1
ATOM 736 N N . GLU A 1 96 ? -5.532 -1.966 -12.659 1.00 97.12 96 GLU A N 1
ATOM 737 C CA . GLU A 1 96 ? -5.377 -1.284 -13.952 1.00 97.12 96 GLU A CA 1
ATOM 738 C C . GLU A 1 96 ? -5.289 0.241 -13.810 1.00 97.12 96 GLU A C 1
ATOM 740 O O . GLU A 1 96 ? -4.586 0.900 -14.578 1.00 97.12 96 GLU A O 1
ATOM 745 N N . ASP A 1 97 ? -5.994 0.816 -12.833 1.00 97.81 97 ASP A N 1
ATOM 746 C CA . ASP A 1 97 ? -5.950 2.249 -12.557 1.00 97.81 97 ASP A CA 1
ATOM 747 C C . ASP A 1 97 ? -4.639 2.640 -11.855 1.00 97.81 97 ASP A C 1
ATOM 749 O O . ASP A 1 97 ? -4.043 3.657 -12.211 1.00 97.81 97 ASP A O 1
ATOM 753 N N . ALA A 1 98 ? -4.111 1.793 -10.964 1.00 97.44 98 ALA A N 1
ATOM 754 C CA . ALA A 1 98 ? -2.774 1.965 -10.387 1.00 97.44 98 ALA A CA 1
ATOM 755 C C . ALA A 1 98 ? -1.667 1.898 -11.459 1.00 97.44 98 ALA A C 1
ATOM 757 O O . ALA A 1 98 ? -0.750 2.721 -11.465 1.00 97.44 98 ALA A O 1
ATOM 758 N N . LEU A 1 99 ? -1.785 0.984 -12.431 1.00 96.81 99 LEU A N 1
ATOM 759 C CA . LEU A 1 99 ? -0.860 0.850 -13.567 1.00 96.81 99 LEU A CA 1
ATOM 760 C C . LEU A 1 99 ? -0.883 2.049 -14.537 1.00 96.81 99 LEU A C 1
ATOM 762 O O . LEU A 1 99 ? -0.004 2.169 -15.395 1.00 96.81 99 LEU A O 1
ATOM 766 N N . LYS A 1 100 ? -1.863 2.955 -14.438 1.00 95.44 100 LYS A N 1
ATOM 767 C CA . LYS A 1 100 ? -1.835 4.237 -15.168 1.00 95.44 100 LYS A CA 1
ATOM 768 C C . LYS A 1 100 ? -0.969 5.282 -14.464 1.00 95.44 100 LYS A C 1
ATOM 770 O O . LYS A 1 100 ? -0.454 6.168 -15.137 1.00 95.44 100 LYS A O 1
ATOM 775 N N . GLY A 1 101 ? -0.816 5.174 -13.142 1.00 91.12 101 GLY A N 1
ATOM 776 C CA . GLY A 1 101 ? -0.039 6.094 -12.305 1.00 91.12 101 GLY A CA 1
ATOM 777 C C . GLY A 1 101 ? 1.447 5.742 -12.171 1.00 91.12 101 GLY A C 1
ATOM 778 O O . GLY A 1 101 ? 2.196 6.498 -11.550 1.00 91.12 101 GLY A O 1
ATOM 779 N N . ILE A 1 102 ? 1.894 4.615 -12.735 1.00 95.12 102 ILE A N 1
ATOM 780 C CA . ILE A 1 102 ? 3.313 4.229 -12.747 1.00 95.12 102 ILE A CA 1
ATOM 781 C C . ILE A 1 102 ? 4.069 4.880 -13.900 1.00 95.12 102 ILE A C 1
ATOM 783 O O . ILE A 1 102 ? 3.522 5.148 -14.970 1.00 95.12 102 ILE A O 1
ATOM 787 N N . THR A 1 103 ? 5.369 5.078 -13.707 1.00 94.56 103 THR A N 1
ATOM 788 C CA . THR A 1 103 ? 6.245 5.538 -14.785 1.00 94.56 103 THR A CA 1
ATOM 789 C C . THR A 1 103 ? 6.493 4.430 -15.807 1.00 94.56 103 THR A C 1
ATOM 791 O O . THR A 1 103 ? 6.433 3.235 -15.495 1.00 94.56 103 THR A O 1
ATOM 794 N N . ASN A 1 104 ? 6.848 4.830 -17.029 1.00 92.44 104 ASN A N 1
ATOM 795 C CA . ASN A 1 104 ? 7.176 3.891 -18.103 1.00 92.44 104 ASN A CA 1
ATOM 796 C C . ASN A 1 104 ? 8.331 2.949 -17.717 1.00 92.44 104 ASN A C 1
ATOM 798 O O . ASN A 1 104 ? 8.278 1.770 -18.041 1.00 92.44 104 ASN A O 1
ATOM 802 N N . LEU A 1 105 ? 9.304 3.434 -16.931 1.00 91.69 105 LEU A N 1
ATOM 803 C CA . LEU A 1 105 ? 10.417 2.623 -16.422 1.00 91.69 105 LEU A CA 1
ATOM 804 C C . LEU A 1 105 ? 9.956 1.380 -15.661 1.00 91.69 105 LEU A C 1
ATOM 806 O O . LEU A 1 105 ? 10.520 0.302 -15.827 1.00 91.69 105 LEU A O 1
ATOM 810 N N . LEU A 1 106 ? 8.956 1.536 -14.792 1.00 94.00 106 LEU A N 1
ATOM 811 C CA . LEU A 1 106 ? 8.424 0.415 -14.027 1.00 94.00 106 LEU A CA 1
ATOM 812 C C . LEU A 1 106 ? 7.464 -0.417 -14.885 1.00 94.00 106 LEU A C 1
ATOM 814 O O . LEU A 1 106 ? 7.470 -1.643 -14.811 1.00 94.00 106 LEU A O 1
ATOM 818 N N . LYS A 1 107 ? 6.686 0.245 -15.748 1.00 94.38 107 LYS A N 1
ATOM 819 C CA . LYS A 1 107 ? 5.713 -0.392 -16.642 1.00 94.38 107 LYS A CA 1
ATOM 820 C C . LYS A 1 107 ? 6.351 -1.375 -17.622 1.00 94.38 107 LYS A C 1
ATOM 822 O O . LYS A 1 107 ? 5.796 -2.444 -17.841 1.00 94.38 107 LYS A O 1
ATOM 827 N N . ASP A 1 108 ? 7.538 -1.064 -18.136 1.00 91.81 108 ASP A N 1
ATOM 828 C CA . ASP A 1 108 ? 8.288 -1.947 -19.039 1.00 91.81 108 ASP A CA 1
ATOM 829 C C . ASP A 1 108 ? 8.707 -3.270 -18.370 1.00 91.81 108 ASP A C 1
ATOM 831 O O . ASP A 1 108 ? 9.015 -4.256 -19.046 1.00 91.81 108 ASP A O 1
ATOM 835 N N . HIS A 1 109 ? 8.718 -3.313 -17.035 1.00 93.00 109 HIS A N 1
ATOM 836 C CA . HIS A 1 109 ? 9.005 -4.515 -16.256 1.00 93.00 109 HIS A CA 1
ATOM 837 C C . HIS A 1 109 ? 7.744 -5.248 -15.786 1.00 93.00 109 HIS A C 1
ATOM 839 O O . HIS A 1 109 ? 7.786 -6.466 -15.617 1.00 93.00 109 HIS A O 1
ATOM 845 N N . LEU A 1 110 ? 6.623 -4.542 -15.642 1.00 94.94 110 LEU A N 1
ATOM 846 C CA . LEU A 1 110 ? 5.331 -5.093 -15.234 1.00 94.94 110 LEU A CA 1
ATOM 847 C C . LEU A 1 110 ? 4.497 -5.451 -16.469 1.00 94.94 110 LEU A C 1
ATOM 849 O O . LEU A 1 110 ? 3.590 -4.727 -16.874 1.00 94.94 110 LEU A O 1
ATOM 853 N N . THR A 1 111 ? 4.836 -6.577 -17.096 1.00 89.31 111 THR A N 1
ATOM 854 C CA . THR A 1 111 ? 4.145 -7.069 -18.307 1.00 89.31 111 THR A CA 1
ATOM 855 C C . THR A 1 111 ? 2.980 -8.017 -18.006 1.00 89.31 111 THR A C 1
ATOM 857 O O . THR A 1 111 ? 2.298 -8.465 -18.927 1.00 89.31 111 THR A O 1
ATOM 860 N N . GLY A 1 112 ? 2.753 -8.334 -16.728 1.00 88.12 112 GLY A N 1
ATOM 861 C CA . GLY A 1 112 ? 1.714 -9.253 -16.283 1.00 88.12 112 GLY A CA 1
ATOM 862 C C . GLY A 1 112 ? 0.317 -8.633 -16.259 1.00 88.12 112 GLY A C 1
ATOM 863 O O . GLY A 1 112 ? 0.139 -7.427 -16.094 1.00 88.12 112 GLY A O 1
ATOM 864 N N . THR A 1 113 ? -0.691 -9.492 -16.391 1.00 94.44 113 THR A N 1
ATOM 865 C CA . THR A 1 113 ? -2.057 -9.198 -15.946 1.00 94.44 113 THR A CA 1
ATOM 866 C C . THR A 1 113 ? -2.203 -9.693 -14.516 1.00 94.44 113 THR A C 1
ATOM 868 O O . THR A 1 113 ? -1.937 -10.867 -14.256 1.00 94.44 113 THR A O 1
ATOM 871 N N . TYR A 1 114 ? -2.644 -8.826 -13.614 1.00 97.25 114 TYR A N 1
ATOM 872 C CA . TYR A 1 114 ? -2.738 -9.125 -12.188 1.00 97.25 114 TYR A CA 1
ATOM 873 C C . TYR A 1 114 ? -4.186 -9.388 -11.798 1.00 97.25 114 TYR A C 1
ATOM 875 O O . TYR A 1 114 ? -5.066 -8.597 -12.132 1.00 97.25 114 TYR A O 1
ATOM 883 N N . SER A 1 115 ? -4.427 -10.497 -11.100 1.00 96.50 115 SER A N 1
ATOM 884 C CA . SER A 1 115 ? -5.760 -10.860 -10.605 1.00 96.50 115 SER A CA 1
ATOM 885 C C . SER A 1 115 ? -5.944 -10.551 -9.121 1.00 96.50 115 SER A C 1
ATOM 887 O O . SER A 1 115 ? -7.065 -10.532 -8.621 1.00 96.50 115 SER A O 1
ATOM 889 N N . THR A 1 116 ? -4.842 -10.311 -8.407 1.00 97.88 116 THR A N 1
ATOM 890 C CA . THR A 1 116 ? -4.838 -9.957 -6.989 1.00 97.88 116 THR A CA 1
ATOM 891 C C . THR A 1 116 ? -3.776 -8.901 -6.695 1.00 97.88 116 THR A C 1
ATOM 893 O O . THR A 1 116 ? -2.775 -8.775 -7.404 1.00 97.88 116 THR A O 1
ATOM 896 N N . TRP A 1 117 ? -3.981 -8.145 -5.615 1.00 98.00 117 TRP A N 1
ATOM 897 C CA . TRP A 1 117 ? -3.004 -7.163 -5.146 1.00 98.00 117 TRP A CA 1
ATOM 898 C C . TRP A 1 117 ? -1.681 -7.801 -4.708 1.00 98.00 117 TRP A C 1
ATOM 900 O O . TRP A 1 117 ? -0.632 -7.182 -4.870 1.00 98.00 117 TRP A O 1
ATOM 910 N N . ASP A 1 118 ? -1.715 -9.031 -4.193 1.00 97.81 118 ASP A N 1
ATOM 911 C CA . ASP A 1 118 ? -0.512 -9.747 -3.766 1.00 97.81 118 ASP A CA 1
ATOM 912 C C . ASP A 1 118 ? 0.384 -10.104 -4.959 1.00 97.81 118 ASP A C 1
ATOM 914 O O . ASP A 1 118 ? 1.584 -9.846 -4.904 1.00 97.81 118 ASP A O 1
ATOM 918 N N . GLU A 1 119 ? -0.197 -10.600 -6.062 1.00 97.50 119 GLU A N 1
ATOM 919 C CA . GLU A 1 119 ? 0.531 -10.852 -7.318 1.00 97.50 119 GLU A CA 1
ATOM 920 C C . GLU A 1 119 ? 1.189 -9.571 -7.846 1.00 97.50 119 GLU A C 1
ATOM 922 O O . GLU A 1 119 ? 2.359 -9.573 -8.225 1.00 97.50 119 GLU A O 1
ATOM 927 N N . PHE A 1 120 ? 0.449 -8.458 -7.832 1.00 97.88 120 PHE A N 1
ATOM 928 C CA . PHE A 1 120 ? 0.965 -7.161 -8.264 1.00 97.88 120 PHE A CA 1
ATOM 929 C C . PHE A 1 120 ? 2.145 -6.689 -7.401 1.00 97.88 120 PHE A C 1
ATOM 931 O O . PHE A 1 120 ? 3.184 -6.295 -7.932 1.00 97.88 120 PHE A O 1
ATOM 938 N N . ILE A 1 121 ? 2.019 -6.747 -6.071 1.00 97.81 121 ILE A N 1
ATOM 939 C CA . ILE A 1 121 ? 3.090 -6.339 -5.147 1.00 97.81 121 ILE A CA 1
ATOM 940 C C . ILE A 1 121 ? 4.309 -7.257 -5.281 1.00 97.81 121 ILE A C 1
ATOM 942 O O . ILE A 1 121 ? 5.446 -6.781 -5.205 1.00 97.81 121 ILE A O 1
ATOM 946 N N . GLU A 1 122 ? 4.095 -8.562 -5.457 1.00 97.06 122 GLU A N 1
ATOM 947 C CA . GLU A 1 122 ? 5.172 -9.531 -5.636 1.00 97.06 122 GLU A CA 1
ATOM 948 C C . GLU A 1 122 ? 5.978 -9.232 -6.904 1.00 97.06 122 GLU A C 1
ATOM 950 O O . GLU A 1 122 ? 7.202 -9.103 -6.826 1.00 97.06 122 GLU A O 1
ATOM 955 N N . ASP A 1 123 ? 5.314 -9.012 -8.037 1.00 96.88 123 ASP A N 1
ATOM 956 C CA . ASP A 1 123 ? 5.985 -8.644 -9.285 1.00 96.88 123 ASP A CA 1
ATOM 957 C C . ASP A 1 123 ? 6.744 -7.319 -9.165 1.00 96.88 123 ASP A C 1
ATOM 959 O O . ASP A 1 123 ? 7.900 -7.231 -9.583 1.00 96.88 123 ASP A O 1
ATOM 963 N N . VAL A 1 124 ? 6.143 -6.307 -8.525 1.00 96.88 124 VAL A N 1
ATOM 964 C CA . VAL A 1 124 ? 6.807 -5.024 -8.240 1.00 96.88 124 VAL A CA 1
ATOM 965 C C . VAL A 1 124 ? 8.073 -5.229 -7.402 1.00 96.88 124 VAL A C 1
ATOM 967 O O . VAL A 1 124 ? 9.100 -4.612 -7.680 1.00 96.88 124 VAL A O 1
ATOM 970 N N . ARG A 1 125 ? 8.040 -6.119 -6.403 1.00 96.56 125 ARG A N 1
ATOM 971 C CA . ARG A 1 125 ? 9.200 -6.439 -5.554 1.00 96.56 125 ARG A CA 1
ATOM 972 C C . ARG A 1 125 ? 10.318 -7.142 -6.323 1.00 96.56 125 ARG A C 1
ATOM 974 O O . ARG A 1 125 ? 11.488 -6.951 -5.992 1.00 96.56 125 ARG A O 1
ATOM 981 N N . TRP A 1 126 ? 9.976 -7.955 -7.318 1.00 95.62 126 TRP A N 1
ATOM 982 C CA . TRP A 1 126 ? 10.945 -8.711 -8.111 1.00 95.62 126 TRP A CA 1
ATOM 983 C C . TRP A 1 126 ? 11.588 -7.914 -9.247 1.00 95.62 126 TRP A C 1
ATOM 985 O O . TRP A 1 126 ? 12.498 -8.430 -9.905 1.00 95.62 126 TRP A O 1
ATOM 995 N N . VAL A 1 127 ? 11.188 -6.657 -9.466 1.00 95.12 127 VAL A N 1
ATOM 996 C CA . VAL A 1 127 ? 11.814 -5.805 -10.480 1.00 95.12 127 VAL A CA 1
ATOM 997 C C . VAL A 1 127 ? 13.302 -5.602 -10.145 1.00 95.12 127 VAL A C 1
ATOM 999 O O . VAL A 1 127 ? 13.637 -5.020 -9.109 1.00 95.12 127 VAL A O 1
ATOM 1002 N N . PRO A 1 128 ? 14.240 -6.054 -11.005 1.00 89.62 128 PRO A N 1
ATOM 1003 C CA . PRO A 1 128 ? 15.661 -5.997 -10.686 1.00 89.62 128 PRO A CA 1
ATOM 1004 C C . PRO A 1 128 ? 16.151 -4.555 -10.538 1.00 89.62 128 PRO A C 1
ATOM 1006 O O . PRO A 1 128 ? 16.151 -3.792 -11.506 1.00 89.62 128 PRO A O 1
ATOM 1009 N N . ASN A 1 129 ? 16.658 -4.201 -9.353 1.00 86.06 129 ASN A N 1
ATOM 1010 C CA . ASN A 1 129 ? 17.137 -2.843 -9.069 1.00 86.06 129 ASN A CA 1
ATOM 1011 C C . ASN A 1 129 ? 18.248 -2.400 -10.047 1.00 86.06 129 ASN A C 1
ATOM 1013 O O . ASN A 1 129 ? 18.256 -1.268 -10.515 1.00 86.06 129 ASN A O 1
ATOM 1017 N N . ILE A 1 130 ? 19.107 -3.330 -10.483 1.00 81.81 130 ILE A N 1
ATOM 1018 C CA . ILE A 1 130 ? 20.160 -3.066 -11.483 1.00 81.81 130 ILE A CA 1
ATOM 1019 C C . ILE A 1 130 ? 19.571 -2.545 -12.808 1.00 81.81 130 ILE A C 1
ATOM 1021 O O . ILE A 1 130 ? 20.127 -1.638 -13.426 1.00 81.81 130 ILE A O 1
ATOM 1025 N N . LYS A 1 131 ? 18.430 -3.087 -13.256 1.00 82.94 131 LYS A N 1
ATOM 1026 C CA . LYS A 1 131 ? 17.777 -2.637 -14.497 1.00 82.94 131 LYS A CA 1
ATOM 1027 C C . LYS A 1 131 ? 17.146 -1.256 -14.333 1.00 82.94 131 LYS A C 1
ATOM 1029 O O . LYS A 1 131 ? 17.218 -0.446 -15.258 1.00 82.94 131 LYS A O 1
ATOM 1034 N N . LEU A 1 132 ? 16.588 -0.981 -13.154 1.00 85.19 132 LEU A N 1
ATOM 1035 C CA . LEU A 1 132 ? 16.029 0.327 -12.814 1.00 85.19 132 LEU A CA 1
ATOM 1036 C C . LEU A 1 132 ? 17.120 1.402 -12.766 1.00 85.19 132 LEU A C 1
ATOM 1038 O O . LEU A 1 132 ? 16.954 2.461 -13.366 1.00 85.19 132 LEU A O 1
ATOM 1042 N N . GLN A 1 133 ? 18.262 1.104 -12.141 1.00 84.69 133 GLN A N 1
ATOM 1043 C CA . GLN A 1 133 ? 19.422 1.998 -12.101 1.00 84.69 133 GLN A CA 1
ATOM 1044 C C . GLN A 1 133 ? 19.976 2.274 -13.501 1.00 84.69 133 GLN A C 1
ATOM 1046 O O . GLN A 1 133 ? 20.126 3.431 -13.877 1.00 84.69 133 GLN A O 1
ATOM 1051 N N . CYS A 1 134 ? 20.182 1.237 -14.316 1.00 85.25 134 CYS A N 1
ATOM 1052 C CA . CYS A 1 134 ? 20.672 1.415 -15.685 1.00 85.25 134 CYS A CA 1
ATOM 1053 C C . CYS A 1 134 ? 19.719 2.272 -16.538 1.00 85.25 134 CYS A C 1
ATOM 1055 O O . CYS A 1 134 ? 20.154 3.108 -17.330 1.00 85.25 134 CYS A O 1
ATOM 1057 N N . SER A 1 135 ? 18.407 2.090 -16.378 1.00 82.88 135 SER A N 1
ATOM 1058 C CA . SER A 1 135 ? 17.417 2.875 -17.124 1.00 82.88 135 SER A CA 1
ATOM 1059 C C . SER A 1 135 ? 17.359 4.329 -16.647 1.00 82.88 135 SER A C 1
ATOM 1061 O O . SER A 1 135 ? 17.217 5.236 -17.465 1.00 82.88 135 SER A O 1
ATOM 1063 N N . ARG A 1 136 ? 17.560 4.564 -15.346 1.00 84.25 136 ARG A N 1
ATOM 1064 C CA . ARG A 1 136 ? 17.712 5.904 -14.771 1.00 84.25 136 ARG A CA 1
ATOM 1065 C C . ARG A 1 136 ? 18.954 6.618 -15.298 1.00 84.25 136 ARG A C 1
ATOM 1067 O O . ARG A 1 136 ? 18.836 7.748 -15.753 1.00 84.25 136 ARG A O 1
ATOM 1074 N N . GLU A 1 137 ? 20.110 5.956 -15.305 1.00 86.94 137 GLU A N 1
ATOM 1075 C CA . GLU A 1 137 ? 21.352 6.521 -15.854 1.00 86.94 137 GLU A CA 1
ATOM 1076 C C . GLU A 1 137 ? 21.184 6.907 -17.329 1.00 86.94 137 GLU A C 1
ATOM 1078 O O . GLU A 1 137 ? 21.625 7.972 -17.752 1.00 86.94 137 GLU A O 1
ATOM 1083 N N . LYS A 1 138 ? 20.489 6.083 -18.125 1.00 86.50 138 LYS A N 1
ATOM 1084 C CA . LYS A 1 138 ? 20.177 6.418 -19.524 1.00 86.50 138 LYS A CA 1
ATOM 1085 C C . LYS A 1 138 ? 19.331 7.683 -19.649 1.00 86.50 138 LYS A C 1
ATOM 1087 O O . LYS A 1 138 ? 19.605 8.493 -20.531 1.00 86.50 138 LYS A O 1
ATOM 1092 N N . LEU A 1 139 ? 18.328 7.858 -18.791 1.00 84.19 139 LEU A N 1
ATOM 1093 C CA . LEU A 1 139 ? 17.491 9.059 -18.784 1.00 84.19 139 LEU A CA 1
ATOM 1094 C C . LEU A 1 139 ? 18.267 10.298 -18.344 1.00 84.19 139 LEU A C 1
ATOM 1096 O O . LEU A 1 139 ? 18.146 11.340 -18.979 1.00 84.19 139 LEU A O 1
ATOM 1100 N N . GLU A 1 140 ? 19.100 10.184 -17.313 1.00 86.75 140 GLU A N 1
ATOM 1101 C CA . GLU A 1 140 ? 19.937 11.286 -16.835 1.00 86.75 140 GLU A CA 1
ATOM 1102 C C . GLU A 1 140 ? 20.983 11.696 -17.882 1.00 86.75 140 GLU A C 1
ATOM 1104 O O . GLU A 1 140 ? 21.181 12.887 -18.135 1.00 86.75 140 GLU A O 1
ATOM 1109 N N . ASN A 1 141 ? 21.577 10.723 -18.577 1.00 87.31 141 ASN A N 1
ATOM 1110 C CA . ASN A 1 141 ? 22.495 10.966 -19.689 1.00 87.31 141 ASN A CA 1
ATOM 1111 C C . ASN A 1 141 ? 21.783 11.614 -20.887 1.00 87.31 141 ASN A C 1
ATOM 1113 O O . ASN A 1 141 ? 22.313 12.555 -21.484 1.00 87.31 141 ASN A O 1
ATOM 1117 N N . ALA A 1 142 ? 20.575 11.155 -21.231 1.00 86.88 142 ALA A N 1
ATOM 1118 C CA . ALA A 1 142 ? 19.767 11.745 -22.298 1.00 86.88 142 ALA A CA 1
ATOM 1119 C C . ALA A 1 142 ? 19.347 13.184 -21.959 1.00 86.88 142 ALA A C 1
ATOM 1121 O O . ALA A 1 142 ? 19.440 14.077 -22.804 1.00 86.88 142 ALA A O 1
ATOM 1122 N N . TRP A 1 143 ? 18.950 13.430 -20.710 1.00 85.56 143 TRP A N 1
ATOM 1123 C CA . TRP A 1 143 ? 18.580 14.756 -20.231 1.00 85.56 143 TRP A CA 1
ATOM 1124 C C . TRP A 1 143 ? 19.782 15.706 -20.229 1.00 85.56 143 TRP A C 1
ATOM 1126 O O . TRP A 1 143 ? 19.705 16.794 -20.800 1.00 85.56 143 TRP A O 1
ATOM 1136 N N . SER A 1 144 ? 20.931 15.256 -19.719 1.00 88.06 144 SER A N 1
ATOM 1137 C CA . SER A 1 144 ? 22.188 16.015 -19.748 1.00 88.06 144 SER A CA 1
ATOM 1138 C C . SER A 1 144 ? 22.630 16.345 -21.178 1.00 88.06 144 SER A C 1
ATOM 1140 O O . SER A 1 144 ? 23.046 17.468 -21.458 1.00 88.06 144 SER A O 1
ATOM 1142 N N . SER A 1 145 ? 22.461 15.405 -22.113 1.00 87.25 145 SER A N 1
ATOM 1143 C CA . SER A 1 145 ? 22.756 15.621 -23.536 1.00 87.25 145 SER A CA 1
ATOM 1144 C C . SER A 1 145 ? 21.802 16.632 -24.182 1.00 87.25 145 SER A C 1
ATOM 1146 O O . SER A 1 145 ? 22.225 17.422 -25.023 1.00 87.25 145 SER A O 1
ATOM 1148 N N . SER A 1 146 ? 20.530 16.656 -23.769 1.00 85.00 146 SER A N 1
ATOM 1149 C CA . SER A 1 146 ? 19.541 17.620 -24.272 1.00 85.00 146 SER A CA 1
ATOM 1150 C C . SER A 1 146 ? 19.789 19.054 -23.790 1.00 85.00 146 SER A C 1
ATOM 1152 O O . SER A 1 146 ? 19.530 19.997 -24.532 1.00 85.00 146 SER A O 1
ATOM 1154 N N . ILE A 1 147 ? 20.345 19.224 -22.584 1.00 82.81 147 ILE A N 1
ATOM 1155 C CA . ILE A 1 147 ? 20.693 20.536 -22.011 1.00 82.81 147 ILE A CA 1
ATOM 1156 C C . ILE A 1 147 ? 21.956 21.114 -22.664 1.00 82.81 147 ILE A C 1
ATOM 1158 O O . ILE A 1 147 ? 22.089 22.330 -22.788 1.00 82.81 147 ILE A O 1
ATOM 1162 N N . LEU A 1 148 ? 22.881 20.253 -23.098 1.00 75.38 148 LEU A N 1
ATOM 1163 C CA . LEU A 1 148 ? 24.136 20.663 -23.731 1.00 75.38 148 LEU A CA 1
ATOM 1164 C C . LEU A 1 148 ? 24.013 20.965 -25.227 1.00 75.38 148 LEU A C 1
ATOM 1166 O O . LEU A 1 148 ? 24.994 21.414 -25.822 1.00 75.38 148 LEU A O 1
ATOM 1170 N N . LEU A 1 149 ? 22.843 20.773 -25.843 1.00 65.25 149 LEU A N 1
ATOM 1171 C CA . LEU A 1 149 ? 22.604 21.332 -27.167 1.00 65.25 149 LEU A CA 1
ATOM 1172 C C . LEU A 1 149 ? 22.440 22.848 -27.007 1.00 65.25 149 LEU A C 1
ATOM 1174 O O . LEU A 1 149 ? 21.433 23.287 -26.445 1.00 65.25 149 LEU A O 1
ATOM 1178 N N . PRO A 1 150 ? 23.405 23.670 -27.476 1.00 63.22 150 PRO A N 1
ATOM 1179 C CA . PRO A 1 150 ? 23.216 25.107 -27.482 1.00 63.22 150 PRO A CA 1
ATOM 1180 C C . PRO A 1 150 ? 21.938 25.368 -28.262 1.00 63.22 150 PRO A C 1
ATOM 1182 O O . PRO A 1 150 ? 21.782 24.864 -29.376 1.00 63.22 150 PRO A O 1
ATOM 1185 N N . SER A 1 151 ? 21.019 26.114 -27.652 1.00 58.03 151 SER A N 1
ATOM 1186 C CA . SER A 1 151 ? 19.833 26.643 -28.308 1.00 58.03 151 SER A CA 1
ATOM 1187 C C . SER A 1 151 ? 20.276 27.250 -29.633 1.00 58.03 151 SER A C 1
ATOM 1189 O O . SER A 1 151 ? 20.853 28.340 -29.654 1.00 58.03 151 SER A O 1
ATOM 1191 N N . TYR A 1 152 ? 20.111 26.510 -30.728 1.00 61.56 152 TYR A N 1
ATOM 1192 C CA . TYR A 1 152 ? 20.511 26.989 -32.035 1.00 61.56 152 TYR A CA 1
ATOM 1193 C C . TYR A 1 152 ? 19.479 28.054 -32.370 1.00 61.56 152 TYR A C 1
ATOM 1195 O O . TYR A 1 152 ? 18.357 27.745 -32.770 1.00 61.56 152 TYR A O 1
ATOM 1203 N N . SER A 1 153 ? 19.824 29.303 -32.057 1.00 55.56 153 SER A N 1
ATOM 1204 C CA . SER A 1 153 ? 19.064 30.496 -32.382 1.00 55.56 153 SER A CA 1
ATOM 1205 C C . SER A 1 153 ? 18.751 30.415 -33.863 1.00 55.56 153 SER A C 1
ATOM 1207 O O . SER A 1 153 ? 19.637 30.610 -34.691 1.00 55.56 153 SER A O 1
ATOM 1209 N N . SER A 1 154 ? 17.518 30.040 -34.196 1.00 63.41 154 SER A N 1
ATOM 1210 C CA . SER A 1 154 ? 17.057 30.005 -35.574 1.00 63.41 154 SER A CA 1
ATOM 1211 C C . SER A 1 154 ? 17.258 31.415 -36.142 1.00 63.41 154 SER A C 1
ATOM 1213 O O . SER A 1 154 ? 16.673 32.357 -35.599 1.00 63.41 154 SER A O 1
ATOM 1215 N N . PRO A 1 155 ? 18.130 31.623 -37.146 1.00 60.16 155 PRO A N 1
ATOM 1216 C CA . PRO A 1 155 ? 18.287 32.940 -37.730 1.00 60.16 155 PRO A CA 1
ATOM 1217 C C . PRO A 1 155 ? 17.013 33.255 -38.512 1.00 60.16 155 PRO A C 1
ATOM 1219 O O . PRO A 1 155 ? 16.688 32.595 -39.498 1.00 60.16 155 PRO A O 1
ATOM 1222 N N . SER A 1 156 ? 16.276 34.260 -38.045 1.00 59.12 156 SER A N 1
ATOM 1223 C CA . SER A 1 156 ? 15.117 34.820 -38.732 1.00 59.12 156 SER A CA 1
ATOM 1224 C C . SER A 1 156 ? 15.467 35.158 -40.187 1.00 59.12 156 SER A C 1
ATOM 1226 O O . SER A 1 156 ? 16.376 35.964 -40.408 1.00 59.12 156 SER A O 1
ATOM 1228 N N . PRO A 1 157 ? 14.737 34.649 -41.194 1.00 63.59 157 PRO A N 1
ATOM 1229 C CA . PRO A 1 157 ? 14.788 35.242 -42.513 1.00 63.59 157 PRO A CA 1
ATOM 1230 C C . PRO A 1 157 ? 13.942 36.515 -42.474 1.00 63.59 157 PRO A C 1
ATOM 1232 O O . PRO A 1 157 ? 12.712 36.488 -42.490 1.00 63.59 157 PRO A O 1
ATOM 1235 N N . ILE A 1 158 ? 14.624 37.655 -42.396 1.00 59.78 158 ILE A N 1
ATOM 1236 C CA . ILE A 1 158 ? 14.039 38.949 -42.726 1.00 59.78 158 ILE A CA 1
ATOM 1237 C C . ILE A 1 158 ? 13.758 38.904 -44.230 1.00 59.78 158 ILE A C 1
ATOM 1239 O O . ILE A 1 158 ? 14.669 38.984 -45.050 1.00 59.78 158 ILE A O 1
ATOM 1243 N N . THR A 1 159 ? 12.498 38.750 -44.621 1.00 57.00 159 THR A N 1
ATOM 1244 C CA . THR A 1 159 ? 12.060 39.072 -45.982 1.00 57.00 159 THR A CA 1
ATOM 1245 C C . THR A 1 159 ? 10.783 39.886 -45.889 1.00 57.00 159 THR A C 1
ATOM 1247 O O . THR A 1 159 ? 9.674 39.374 -45.778 1.00 57.00 159 THR A O 1
ATOM 1250 N N . SER A 1 160 ? 10.997 41.198 -45.874 1.00 55.00 160 SER A N 1
ATOM 1251 C CA . SER A 1 160 ? 9.996 42.218 -46.163 1.00 55.00 160 SER A CA 1
ATOM 1252 C C . SER A 1 160 ? 9.619 42.200 -47.650 1.00 55.00 160 SER A C 1
ATOM 1254 O O . SER A 1 160 ? 10.426 41.790 -48.482 1.00 55.00 160 SER A O 1
ATOM 1256 N N . THR A 1 161 ? 8.458 42.800 -47.953 1.00 51.66 161 THR A N 1
ATOM 1257 C CA . THR A 1 161 ? 7.825 43.089 -49.268 1.00 51.66 161 THR A CA 1
ATOM 1258 C C . THR A 1 161 ? 6.873 41.984 -49.770 1.00 51.66 161 THR A C 1
ATOM 1260 O O . THR A 1 161 ? 7.210 40.815 -49.713 1.00 51.66 161 THR A O 1
ATOM 1263 N N . ASN A 1 162 ? 5.651 42.229 -50.258 1.00 50.12 162 ASN A N 1
ATOM 1264 C CA . ASN A 1 162 ? 4.880 43.450 -50.490 1.00 50.12 162 ASN A CA 1
ATOM 1265 C C . ASN A 1 162 ? 3.368 43.115 -50.602 1.00 50.12 162 ASN A C 1
ATOM 1267 O O . ASN A 1 162 ? 2.966 41.969 -50.764 1.00 50.12 162 ASN A O 1
ATOM 1271 N N . ILE A 1 163 ? 2.574 44.175 -50.536 1.00 56.19 163 ILE A N 1
ATOM 1272 C CA . ILE A 1 163 ? 1.119 44.360 -50.557 1.00 56.19 163 ILE A CA 1
ATOM 1273 C C . ILE A 1 163 ? 0.418 43.788 -51.811 1.00 56.19 163 ILE A C 1
ATOM 1275 O O . ILE A 1 163 ? 0.863 44.073 -52.917 1.00 56.19 163 ILE A O 1
ATOM 1279 N N . HIS A 1 164 ? -0.759 43.149 -51.663 1.00 43.84 164 HIS A N 1
ATOM 1280 C CA . HIS A 1 164 ? -1.938 43.495 -52.485 1.00 43.84 164 HIS A CA 1
ATOM 1281 C C . HIS A 1 164 ? -3.281 43.030 -51.886 1.00 43.84 164 HIS A C 1
ATOM 1283 O O . HIS A 1 164 ? -3.457 41.890 -51.470 1.00 43.84 164 HIS A O 1
ATOM 1289 N N . ALA A 1 165 ? -4.234 43.963 -51.869 1.00 54.28 165 ALA A N 1
ATOM 1290 C CA . ALA A 1 165 ? -5.600 43.862 -51.367 1.00 54.28 165 ALA A CA 1
ATOM 1291 C C . ALA A 1 165 ? -6.559 43.084 -52.292 1.00 54.28 165 ALA A C 1
ATOM 1293 O O . ALA A 1 165 ? -6.424 43.196 -53.511 1.00 54.28 165 ALA A O 1
ATOM 1294 N N . SER A 1 166 ? -7.599 42.439 -51.728 1.00 47.91 166 SER A N 1
ATOM 1295 C CA . SER A 1 166 ? -9.035 42.784 -51.916 1.00 47.91 166 SER A CA 1
ATOM 1296 C C . SER A 1 166 ? -10.017 41.737 -51.328 1.00 47.91 166 SER A C 1
ATOM 1298 O O . SER A 1 166 ? -9.905 40.546 -51.573 1.00 47.91 166 SER A O 1
ATOM 1300 N N . ARG A 1 167 ? -10.972 42.270 -50.549 1.00 46.62 167 ARG A N 1
ATOM 1301 C CA . ARG A 1 167 ? -12.317 41.842 -50.055 1.00 46.62 167 ARG A CA 1
ATOM 1302 C C . ARG A 1 167 ? -13.194 40.929 -50.972 1.00 46.62 167 ARG A C 1
ATOM 1304 O O . ARG A 1 167 ? -12.826 40.802 -52.132 1.00 46.62 167 ARG A O 1
ATOM 1311 N N . PRO A 1 168 ? -14.443 40.504 -50.591 1.00 61.03 168 PRO A N 1
ATOM 1312 C CA . PRO A 1 168 ? -15.150 40.504 -49.281 1.00 61.03 168 PRO A CA 1
ATOM 1313 C C . PRO A 1 168 ? -16.072 39.272 -48.964 1.00 61.03 168 PRO A C 1
ATOM 1315 O O . PRO A 1 168 ? -16.327 38.423 -49.804 1.00 61.03 168 PRO A O 1
ATOM 1318 N N . LEU A 1 169 ? -16.658 39.303 -47.749 1.00 47.75 169 LEU A N 1
ATOM 1319 C CA . LEU A 1 169 ? -18.035 38.913 -47.346 1.00 47.75 169 LEU A CA 1
ATOM 1320 C C . LEU A 1 169 ? -18.577 37.499 -47.644 1.00 47.75 169 LEU A C 1
ATOM 1322 O O . LEU A 1 169 ? -18.962 37.169 -48.759 1.00 47.75 169 LEU A O 1
ATOM 1326 N N . GLY A 1 170 ? -18.823 36.760 -46.558 1.00 40.66 170 GLY A N 1
ATOM 1327 C CA . GLY A 1 170 ? -19.705 35.595 -46.515 1.00 40.66 170 GLY A CA 1
ATOM 1328 C C . GLY A 1 170 ? -19.939 35.136 -45.077 1.00 40.66 170 GLY A C 1
ATOM 1329 O O . GLY A 1 170 ? -19.251 34.256 -44.578 1.00 40.66 170 GLY A O 1
ATOM 1330 N N . GLN A 1 171 ? -20.878 35.800 -44.400 1.00 51.44 171 GLN A N 1
ATOM 1331 C CA . GLN A 1 171 ? -21.552 35.351 -43.178 1.00 51.44 171 GLN A CA 1
ATOM 1332 C C . GLN A 1 171 ? -21.817 33.837 -43.187 1.00 51.44 171 GLN A C 1
ATOM 1334 O O . GLN A 1 171 ? -22.370 33.353 -44.165 1.00 51.44 171 GLN A O 1
ATOM 1339 N N . THR A 1 172 ? -21.570 33.124 -42.082 1.00 41.62 172 THR A N 1
ATOM 1340 C CA . THR A 1 172 ? -22.588 32.251 -41.463 1.00 41.62 172 THR A CA 1
ATOM 1341 C C . THR A 1 172 ? -22.283 32.028 -39.979 1.00 41.62 172 THR A C 1
ATOM 1343 O O . THR A 1 172 ? -21.160 31.785 -39.551 1.00 41.62 172 THR A O 1
ATOM 1346 N N . ILE A 1 173 ? -23.354 32.186 -39.218 1.00 47.56 173 ILE A N 1
ATOM 1347 C CA . ILE A 1 173 ? -23.534 32.132 -37.775 1.00 47.56 173 ILE A CA 1
ATOM 1348 C C . ILE A 1 173 ? -23.335 30.700 -37.264 1.00 47.56 173 ILE A C 1
ATOM 1350 O O . ILE A 1 173 ? -23.972 29.789 -37.776 1.00 47.56 173 ILE A O 1
ATOM 1354 N N . CYS A 1 174 ? -22.560 30.524 -36.191 1.00 41.19 174 CYS A N 1
ATOM 1355 C CA . CYS A 1 174 ? -22.775 29.443 -35.227 1.00 41.19 174 CYS A CA 1
ATOM 1356 C C . CYS A 1 174 ? -22.437 29.967 -33.830 1.00 41.19 174 CYS A C 1
ATOM 1358 O O . CYS A 1 174 ? -21.279 30.052 -33.426 1.00 41.19 174 CYS A O 1
ATOM 1360 N N . ALA A 1 175 ? -23.482 30.365 -33.107 1.00 45.56 175 ALA A N 1
ATOM 1361 C CA . ALA A 1 175 ? -23.417 30.667 -31.691 1.00 45.56 175 ALA A CA 1
ATOM 1362 C C . ALA A 1 175 ? -23.186 29.359 -30.921 1.00 45.56 175 ALA A C 1
ATOM 1364 O O . ALA A 1 175 ? -24.124 28.613 -30.657 1.00 45.56 175 ALA A O 1
ATOM 1365 N N . ILE A 1 176 ? -21.935 29.080 -30.558 1.00 45.69 176 ILE A N 1
ATOM 1366 C CA . ILE A 1 176 ? -21.629 28.126 -29.493 1.00 45.69 176 ILE A CA 1
ATOM 1367 C C . ILE A 1 176 ? -21.598 28.942 -28.205 1.00 45.69 176 ILE A C 1
ATOM 1369 O O . ILE A 1 176 ? -20.683 29.729 -27.967 1.00 45.69 176 ILE A O 1
ATOM 1373 N N . GLN A 1 177 ? -22.657 28.801 -27.406 1.00 43.12 177 GLN A N 1
ATOM 1374 C CA . GLN A 1 177 ? -22.714 29.313 -26.044 1.00 43.12 177 GLN A CA 1
ATOM 1375 C C . GLN A 1 177 ? -21.571 28.687 -25.241 1.00 43.12 177 GLN A C 1
ATOM 1377 O O . GLN A 1 177 ? -21.628 27.526 -24.841 1.00 43.12 177 GLN A O 1
ATOM 1382 N N . LEU A 1 178 ? -20.519 29.474 -25.029 1.00 44.19 178 LEU A N 1
ATOM 1383 C CA . LEU A 1 178 ? -19.465 29.167 -24.080 1.00 44.19 178 LEU A CA 1
ATOM 1384 C C . LEU A 1 178 ? -20.076 29.118 -22.678 1.00 44.19 178 LEU A C 1
ATOM 1386 O O . LEU A 1 178 ? -20.680 30.081 -22.197 1.00 44.19 178 LEU A O 1
ATOM 1390 N N . LEU A 1 179 ? -19.926 27.952 -22.058 1.00 41.78 179 LEU A N 1
ATOM 1391 C CA . LEU A 1 179 ? -20.188 27.700 -20.652 1.00 41.78 179 LEU A CA 1
ATOM 1392 C C . LEU A 1 179 ? -19.545 28.793 -19.791 1.00 41.78 179 LEU A C 1
ATOM 1394 O O . LEU A 1 179 ? -18.396 29.187 -19.991 1.00 41.78 179 LEU A O 1
ATOM 1398 N N . ARG A 1 180 ? -20.330 29.27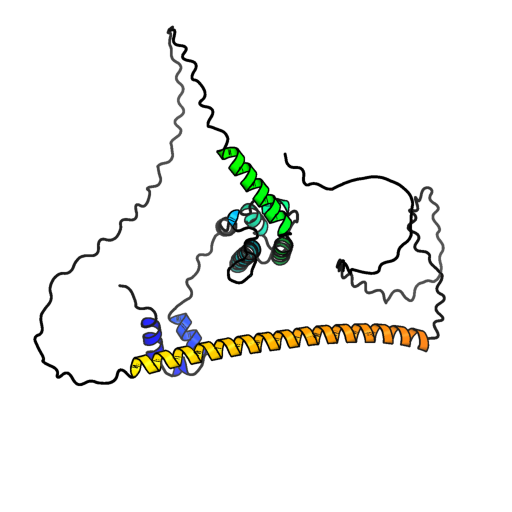9 -18.829 1.00 46.34 180 ARG A N 1
ATOM 1399 C CA . ARG A 1 180 ? -19.918 30.260 -17.824 1.00 46.34 180 ARG A CA 1
ATOM 1400 C C . ARG A 1 180 ? -18.651 29.779 -17.099 1.00 46.34 180 ARG A C 1
ATOM 1402 O O . ARG A 1 180 ? -18.588 28.601 -16.744 1.00 46.34 180 ARG A O 1
ATOM 1409 N N . PRO A 1 181 ? -17.687 30.667 -16.811 1.00 42.03 181 PRO A N 1
ATOM 1410 C CA . PRO A 1 181 ? -16.565 30.329 -15.952 1.00 42.03 181 PRO A CA 1
ATOM 1411 C C . PRO A 1 181 ? -17.075 30.010 -14.541 1.00 42.03 181 PRO A C 1
ATOM 1413 O O . PRO A 1 181 ? -17.854 30.764 -13.955 1.00 42.03 181 PRO A O 1
ATOM 1416 N N . ILE A 1 182 ? -16.641 28.866 -14.014 1.00 47.00 182 ILE A N 1
ATOM 1417 C CA . ILE A 1 182 ? -16.818 28.484 -12.613 1.00 47.00 182 ILE A CA 1
ATOM 1418 C C . ILE A 1 182 ? -16.069 29.531 -11.770 1.00 47.00 182 ILE A C 1
ATOM 1420 O O . ILE A 1 182 ? -14.891 29.775 -12.039 1.00 47.00 182 ILE A O 1
ATOM 1424 N N . PRO A 1 183 ? -16.706 30.186 -10.784 1.00 42.50 183 PRO A N 1
ATOM 1425 C CA . PRO A 1 183 ? -16.008 31.144 -9.943 1.00 42.50 183 PRO A CA 1
ATOM 1426 C C . PRO A 1 183 ? -14.937 30.415 -9.127 1.00 42.50 183 PRO A C 1
ATOM 1428 O O . PRO A 1 183 ? -15.236 29.512 -8.345 1.00 42.50 183 PRO A O 1
ATOM 1431 N N . HIS A 1 184 ? -13.683 30.823 -9.311 1.00 36.94 184 HIS A N 1
ATOM 1432 C CA . HIS A 1 184 ? -12.598 30.473 -8.408 1.00 36.94 184 HIS A CA 1
ATOM 1433 C C . HIS A 1 184 ? -12.963 30.955 -7.000 1.00 36.94 184 HIS A C 1
ATOM 1435 O O . HIS A 1 184 ? -13.139 32.150 -6.763 1.00 36.94 184 HIS A O 1
ATOM 1441 N N . ALA A 1 185 ? -13.087 30.013 -6.067 1.00 36.56 185 ALA A N 1
ATOM 1442 C CA . ALA A 1 185 ? -13.178 30.311 -4.650 1.00 36.56 185 ALA A CA 1
ATOM 1443 C C . ALA A 1 185 ? -11.818 30.846 -4.179 1.00 36.56 185 ALA A C 1
ATOM 1445 O O . ALA A 1 185 ? -10.913 30.090 -3.831 1.00 36.56 185 ALA A O 1
ATOM 1446 N N . THR A 1 186 ? -11.665 32.168 -4.208 1.00 39.88 186 THR A N 1
ATOM 1447 C CA . THR A 1 186 ? -10.568 32.871 -3.548 1.00 39.88 186 THR A CA 1
ATOM 1448 C C . THR A 1 186 ? -10.737 32.690 -2.043 1.00 39.88 186 THR A C 1
ATOM 1450 O O . THR A 1 186 ? -11.583 33.332 -1.421 1.00 39.88 186 THR A O 1
ATOM 1453 N N . PHE A 1 187 ? -9.952 31.789 -1.453 1.00 42.00 187 PHE A N 1
ATOM 1454 C CA . PHE A 1 187 ? -9.805 31.690 -0.005 1.00 42.00 187 PHE A CA 1
ATOM 1455 C C . PHE A 1 187 ? -9.227 33.012 0.513 1.00 42.00 187 PHE A C 1
ATOM 1457 O O . PHE A 1 187 ? -8.053 33.312 0.303 1.00 42.00 187 PHE A O 1
ATOM 1464 N N . GLN A 1 188 ? -10.059 33.823 1.168 1.00 44.28 188 GLN A N 1
ATOM 1465 C CA . GLN A 1 188 ? -9.567 34.946 1.955 1.00 44.28 188 GLN A CA 1
ATOM 1466 C C . GLN A 1 188 ? -8.954 34.420 3.261 1.00 44.28 188 GLN A C 1
ATOM 1468 O O . GLN A 1 188 ? -9.601 33.632 3.957 1.00 44.28 188 GLN A O 1
ATOM 1473 N N . PRO A 1 189 ? -7.739 34.849 3.637 1.00 40.53 189 PRO A N 1
ATOM 1474 C CA . PRO A 1 189 ? -7.234 34.620 4.978 1.00 40.53 189 PRO A CA 1
ATOM 1475 C C . PRO A 1 189 ? -8.075 35.436 5.965 1.00 40.53 189 PRO A C 1
ATOM 1477 O O . PRO A 1 189 ? -8.209 36.652 5.838 1.00 40.53 189 PRO A O 1
ATOM 1480 N N . PHE A 1 190 ? -8.656 34.752 6.950 1.00 40.22 190 PHE A N 1
ATOM 1481 C CA . PHE A 1 190 ? -9.336 35.385 8.073 1.00 40.22 190 PHE A CA 1
ATOM 1482 C C . PHE A 1 190 ? -8.365 36.328 8.799 1.00 40.22 190 PHE A C 1
ATOM 1484 O O . PHE A 1 190 ? -7.396 35.884 9.415 1.00 40.22 190 PHE A O 1
ATOM 1491 N N . ALA A 1 191 ? -8.641 37.630 8.743 1.00 37.91 191 ALA A N 1
ATOM 1492 C CA . ALA A 1 191 ? -8.041 38.608 9.636 1.00 37.91 191 ALA A CA 1
ATOM 1493 C C . ALA A 1 191 ? -8.604 38.389 11.049 1.00 37.91 191 ALA A C 1
ATOM 1495 O O . ALA A 1 191 ? -9.812 38.483 11.269 1.00 37.91 191 ALA A O 1
ATOM 1496 N N . LEU A 1 192 ? -7.730 38.067 12.003 1.00 50.75 192 LEU A N 1
ATOM 1497 C CA . LEU A 1 192 ? -8.084 38.018 13.420 1.00 50.75 192 LEU A CA 1
ATOM 1498 C C . LEU A 1 192 ? -8.212 39.451 13.963 1.00 50.75 192 LEU A C 1
ATOM 1500 O O . LEU A 1 192 ? -7.333 40.274 13.695 1.00 50.75 192 LEU A O 1
ATOM 1504 N N . PRO A 1 193 ? -9.254 39.768 14.751 1.00 43.25 193 PRO A N 1
ATOM 1505 C CA . PRO A 1 193 ? -9.324 41.042 15.445 1.00 43.25 193 PRO A CA 1
ATOM 1506 C C . PRO A 1 193 ? -8.279 41.088 16.568 1.00 43.25 193 PRO A C 1
ATOM 1508 O O . PRO A 1 193 ? -8.252 40.240 17.461 1.00 43.25 193 PRO A O 1
ATOM 1511 N N . VAL A 1 194 ? -7.429 42.114 16.518 1.00 45.44 194 VAL A N 1
ATOM 1512 C CA . VAL A 1 194 ? -6.608 42.568 17.643 1.00 45.44 194 VAL A CA 1
ATOM 1513 C C . VAL A 1 194 ? -7.554 43.123 18.704 1.00 45.44 194 VAL A C 1
ATOM 1515 O O . VAL A 1 194 ? -8.185 44.157 18.495 1.00 45.44 194 VAL A O 1
ATOM 1518 N N . ALA A 1 195 ? -7.661 42.427 19.834 1.00 41.38 195 ALA A N 1
ATOM 1519 C CA . ALA A 1 195 ? -8.302 42.950 21.031 1.00 41.38 195 ALA A CA 1
ATOM 1520 C C . ALA A 1 195 ? -7.235 43.585 21.930 1.00 41.38 195 ALA A C 1
ATOM 1522 O O . ALA A 1 195 ? -6.341 42.917 22.449 1.00 41.38 195 ALA A O 1
ATOM 1523 N N . THR A 1 196 ? -7.335 44.902 22.064 1.00 45.00 196 THR A N 1
ATOM 1524 C CA . THR A 1 196 ? -6.656 45.742 23.045 1.00 45.00 196 THR A CA 1
ATOM 1525 C C . THR A 1 196 ? -7.357 45.684 24.413 1.00 45.00 196 THR A C 1
ATOM 1527 O O . THR A 1 196 ? -8.562 45.458 24.487 1.00 45.00 196 THR A O 1
ATOM 1530 N N . HIS A 1 197 ? -6.582 46.021 25.457 1.00 38.69 197 HIS A N 1
ATOM 1531 C CA . HIS A 1 197 ? -6.939 46.402 26.844 1.00 38.69 197 HIS A CA 1
ATOM 1532 C C . HIS A 1 197 ? -6.790 45.337 27.961 1.00 38.69 197 HIS A C 1
ATOM 1534 O O . HIS A 1 197 ? -7.331 44.243 27.882 1.00 38.69 197 HIS A O 1
ATOM 1540 N N . GLY A 1 198 ? -5.997 45.715 28.988 1.00 36.31 198 GLY A N 1
ATOM 1541 C CA . GLY A 1 198 ? -5.514 44.931 30.148 1.00 36.31 198 GLY A CA 1
ATOM 1542 C C . GLY A 1 198 ? -6.516 44.748 31.311 1.00 36.31 198 GLY A C 1
ATOM 1543 O O . GLY A 1 198 ? -7.705 44.675 31.020 1.00 36.31 198 GLY A O 1
ATOM 1544 N N . PRO A 1 199 ? -6.106 44.665 32.609 1.00 54.19 199 PRO A N 1
ATOM 1545 C CA . PRO A 1 199 ? -5.113 45.541 33.244 1.00 54.19 199 PRO A CA 1
ATOM 1546 C C . PRO A 1 199 ? -4.106 44.887 34.231 1.00 54.19 199 PRO A C 1
ATOM 1548 O O . PRO A 1 199 ? -4.107 43.699 34.532 1.00 54.19 199 PRO A O 1
ATOM 1551 N N . VAL A 1 200 ? -3.244 45.786 34.705 1.00 47.75 200 VAL A N 1
ATOM 1552 C CA . VAL A 1 200 ? -2.176 45.772 35.714 1.00 47.75 200 VAL A CA 1
ATOM 1553 C C . VAL A 1 200 ? -2.543 45.156 37.080 1.00 47.75 200 VAL A C 1
ATOM 1555 O O . VAL A 1 200 ? -3.528 45.559 37.685 1.00 47.75 200 VAL A O 1
ATOM 1558 N N . PHE A 1 201 ? -1.642 44.324 37.622 1.00 38.38 201 PHE A N 1
ATOM 1559 C CA . PHE A 1 201 ? -1.371 44.128 39.064 1.00 38.38 201 PHE A CA 1
ATOM 1560 C C . PHE A 1 201 ? 0.153 43.928 39.211 1.00 38.38 201 PHE A C 1
ATOM 1562 O O . PHE A 1 201 ? 0.713 43.008 38.629 1.00 38.38 201 PHE A O 1
ATOM 1569 N N . SER A 1 202 ? 0.921 44.928 39.650 1.00 39.12 202 SER A N 1
ATOM 1570 C CA . SER A 1 202 ? 1.231 45.320 41.038 1.00 39.12 202 SER A CA 1
ATOM 1571 C C . SER A 1 202 ? 2.029 44.270 41.836 1.00 39.12 202 SER A C 1
ATOM 1573 O O . SER A 1 202 ? 1.482 43.370 42.458 1.00 39.12 202 SER A O 1
ATOM 1575 N N . THR A 1 203 ? 3.355 44.429 41.744 1.00 43.47 203 THR A N 1
ATOM 1576 C CA . THR A 1 203 ? 4.398 44.296 42.783 1.00 43.47 203 THR A CA 1
ATOM 1577 C C . THR A 1 203 ? 4.177 43.344 43.965 1.00 43.47 203 THR A C 1
ATOM 1579 O O . THR A 1 203 ? 3.460 43.661 44.908 1.00 43.47 203 THR A O 1
ATOM 1582 N N . GLY A 1 204 ? 4.983 42.279 43.997 1.00 35.16 204 GLY A N 1
ATOM 1583 C CA . GLY A 1 204 ? 5.334 41.529 45.203 1.00 35.16 204 GLY A CA 1
ATOM 1584 C C . GLY A 1 204 ? 6.780 41.042 45.110 1.00 35.16 204 GLY A C 1
ATOM 1585 O O . GLY A 1 204 ? 7.103 40.201 44.278 1.00 35.16 204 GLY A O 1
ATOM 1586 N N . ILE A 1 205 ? 7.657 41.620 45.931 1.00 46.62 205 ILE A N 1
ATOM 1587 C CA . ILE A 1 205 ? 9.057 41.216 46.102 1.00 46.62 205 ILE A CA 1
ATOM 1588 C C . ILE A 1 205 ? 9.068 39.823 46.745 1.00 46.62 205 ILE A C 1
ATOM 1590 O O . ILE A 1 205 ? 8.560 39.663 47.853 1.00 46.62 205 ILE A O 1
ATOM 1594 N N . VAL A 1 206 ? 9.659 38.832 46.072 1.00 39.44 206 VAL A N 1
ATOM 1595 C CA . VAL A 1 206 ? 9.943 37.512 46.650 1.00 39.44 206 VAL A CA 1
ATOM 1596 C C . VAL A 1 206 ? 11.444 37.260 46.607 1.00 39.44 206 VAL A C 1
ATOM 1598 O O . VAL A 1 206 ? 12.119 37.444 45.599 1.00 39.44 206 VAL A O 1
ATOM 1601 N N . VAL A 1 207 ? 11.930 36.888 47.782 1.00 38.62 207 VAL A N 1
ATOM 1602 C CA . VAL A 1 207 ? 13.305 36.642 48.195 1.00 38.62 207 VAL A CA 1
ATOM 1603 C C . VAL A 1 207 ? 13.963 35.555 47.338 1.00 38.62 207 VAL A C 1
ATOM 1605 O O . VAL A 1 207 ? 13.461 34.437 47.248 1.00 38.62 207 VAL A O 1
ATOM 1608 N N . CYS A 1 208 ? 15.124 35.865 46.756 1.00 35.31 208 CYS A N 1
ATOM 1609 C CA . CYS A 1 208 ? 16.003 34.882 46.128 1.00 35.31 208 CYS A CA 1
ATOM 1610 C C . CYS A 1 208 ? 16.649 33.989 47.200 1.00 35.31 208 CYS A C 1
ATOM 1612 O O . CYS A 1 208 ? 17.507 34.441 47.955 1.00 35.31 208 CYS A O 1
ATOM 1614 N N . GLY A 1 209 ? 16.272 32.711 47.226 1.00 39.31 209 GLY A N 1
ATOM 1615 C CA . GLY A 1 209 ? 17.055 31.626 47.818 1.00 39.31 209 GLY A CA 1
ATOM 1616 C C . GLY A 1 209 ? 17.378 30.589 46.733 1.00 39.31 209 GLY A C 1
ATOM 1617 O O . GLY A 1 209 ? 16.547 30.380 45.847 1.00 39.31 209 GLY A O 1
ATOM 1618 N N . PRO A 1 210 ? 18.555 29.939 46.746 1.00 41.22 210 PRO A N 1
ATOM 1619 C CA . PRO A 1 210 ? 18.905 28.948 45.739 1.00 41.22 210 PRO A CA 1
ATOM 1620 C C . PRO A 1 210 ? 18.165 27.638 46.040 1.00 41.22 210 PRO A C 1
ATOM 1622 O O . PRO A 1 210 ? 18.633 26.810 46.819 1.00 41.22 210 PRO A O 1
ATOM 1625 N N . GLN A 1 211 ? 16.990 27.446 45.440 1.00 43.06 211 GLN A N 1
ATOM 1626 C CA . GLN A 1 211 ? 16.368 26.127 45.352 1.00 43.06 211 GLN A CA 1
ATOM 1627 C C . GLN A 1 211 ? 16.952 25.380 44.151 1.00 43.06 211 GLN A C 1
ATOM 1629 O O . GLN A 1 211 ? 16.874 25.825 43.008 1.00 43.06 211 GLN A O 1
ATOM 1634 N N . PHE A 1 212 ? 17.570 24.239 44.443 1.00 43.06 212 PHE A N 1
ATOM 1635 C CA . PHE A 1 212 ? 18.036 23.263 43.469 1.00 43.06 212 PHE A CA 1
ATOM 1636 C C . PHE A 1 212 ? 16.886 22.821 42.547 1.00 43.06 212 PHE A C 1
ATOM 1638 O O . PHE A 1 212 ? 15.880 22.285 43.009 1.00 43.06 212 PHE A O 1
ATOM 1645 N N . ASN A 1 213 ? 17.065 23.001 41.237 1.00 49.03 213 ASN A N 1
ATOM 1646 C CA . ASN A 1 213 ? 16.194 22.465 40.190 1.00 49.03 213 ASN A CA 1
ATOM 1647 C C . ASN A 1 213 ? 16.300 20.927 40.143 1.00 49.03 213 ASN A C 1
ATOM 1649 O O . ASN A 1 213 ? 17.145 20.385 39.438 1.00 49.03 213 ASN A O 1
ATOM 1653 N N . SER A 1 214 ? 15.447 20.220 40.889 1.00 56.50 214 SER A N 1
ATOM 1654 C CA . SER A 1 214 ? 15.375 18.746 40.906 1.00 56.50 214 SER A CA 1
ATOM 1655 C C . SER A 1 214 ? 14.380 18.149 39.895 1.00 56.50 214 SER A C 1
ATOM 1657 O O . SER A 1 214 ? 14.388 16.941 39.665 1.00 56.50 214 SER A O 1
ATOM 1659 N N . LEU A 1 215 ? 13.546 18.968 39.242 1.00 50.09 215 LEU A N 1
ATOM 1660 C CA . LEU A 1 215 ? 12.499 18.492 38.320 1.00 50.09 215 LEU A CA 1
ATOM 1661 C C . LEU A 1 215 ? 13.004 18.192 36.899 1.00 50.09 215 LEU A C 1
ATOM 1663 O O . LEU A 1 215 ? 12.531 17.251 36.265 1.00 50.09 215 LEU A O 1
ATOM 1667 N N . THR A 1 216 ? 14.007 18.919 36.405 1.00 52.41 216 THR A N 1
ATOM 1668 C CA . THR A 1 216 ? 14.622 18.633 35.096 1.00 52.41 216 THR A CA 1
ATOM 1669 C C . THR A 1 216 ? 15.446 17.348 35.117 1.00 52.41 216 THR A C 1
ATOM 1671 O O . THR A 1 216 ? 15.472 16.619 34.128 1.00 52.41 216 THR A O 1
ATOM 1674 N N . GLN A 1 217 ? 16.045 17.007 36.261 1.00 52.78 217 GLN A N 1
ATOM 1675 C CA . GLN A 1 217 ? 16.818 15.774 36.411 1.00 52.78 217 GLN A CA 1
ATOM 1676 C C . GLN A 1 217 ? 15.921 14.523 36.465 1.00 52.78 217 GLN A C 1
ATOM 1678 O O . GLN A 1 217 ? 16.324 13.463 35.991 1.00 52.78 217 GLN A O 1
ATOM 1683 N N . TYR A 1 218 ? 14.683 14.651 36.959 1.00 53.16 218 TYR A N 1
ATOM 1684 C CA . TYR A 1 218 ? 13.721 13.543 37.013 1.00 53.16 218 TYR A CA 1
ATOM 1685 C C . TYR A 1 218 ? 13.097 13.234 35.639 1.00 53.16 218 TYR A C 1
ATOM 1687 O O . TYR A 1 218 ? 12.962 12.069 35.268 1.00 53.16 218 TYR A O 1
ATOM 1695 N N . LEU A 1 219 ? 12.789 14.266 34.841 1.00 54.03 219 LEU A N 1
ATOM 1696 C CA . LEU A 1 219 ? 12.262 14.095 33.477 1.00 54.03 219 LEU A CA 1
ATOM 1697 C C . LEU A 1 219 ? 13.304 13.533 32.502 1.00 54.03 219 LEU A C 1
ATOM 1699 O O . LEU A 1 219 ? 12.965 12.785 31.588 1.00 54.03 219 LEU A O 1
ATOM 1703 N N . GLN A 1 220 ? 14.584 13.847 32.710 1.00 55.34 220 GLN A N 1
ATOM 1704 C CA . GLN A 1 220 ? 15.650 13.306 31.872 1.00 55.34 220 GLN A CA 1
ATOM 1705 C C . GLN A 1 220 ? 15.929 11.824 32.180 1.00 55.34 220 GLN A C 1
ATOM 1707 O O . GLN A 1 220 ? 16.315 11.080 31.282 1.00 55.34 220 GLN A O 1
ATOM 1712 N N . TYR A 1 221 ? 15.675 11.368 33.413 1.00 54.09 221 TYR A N 1
ATOM 1713 C CA . TYR A 1 221 ? 15.849 9.964 33.793 1.00 54.09 221 TYR A CA 1
ATOM 1714 C C . TYR A 1 221 ? 14.690 9.074 33.309 1.00 54.09 221 TYR A C 1
ATOM 1716 O O . TYR A 1 221 ? 14.938 7.980 32.806 1.00 54.09 221 TYR A O 1
ATOM 1724 N N . SER A 1 222 ? 13.438 9.550 33.372 1.00 59.53 222 SER A N 1
ATOM 1725 C CA . SER A 1 222 ? 12.269 8.766 32.927 1.00 59.53 222 SER A CA 1
ATOM 1726 C C . SER A 1 222 ? 12.223 8.543 31.410 1.00 59.53 222 SER A C 1
ATOM 1728 O O . SER A 1 222 ? 11.768 7.498 30.943 1.00 59.53 222 SER A O 1
ATOM 1730 N N . HIS A 1 223 ? 12.740 9.490 30.623 1.00 61.38 223 HIS A N 1
ATOM 1731 C CA . HIS A 1 223 ? 12.788 9.357 29.167 1.00 61.38 223 HIS A CA 1
ATOM 1732 C C . HIS A 1 223 ? 13.837 8.328 28.705 1.00 61.38 223 HIS A C 1
ATOM 1734 O O . HIS A 1 223 ? 13.649 7.653 27.693 1.00 61.38 223 HIS A O 1
ATOM 1740 N N . ILE A 1 224 ? 14.931 8.161 29.457 1.00 63.81 224 ILE A N 1
ATOM 1741 C CA . ILE A 1 224 ? 15.992 7.197 29.125 1.00 63.81 224 ILE A CA 1
ATOM 1742 C C . ILE A 1 224 ? 15.532 5.760 29.408 1.00 63.81 224 ILE A C 1
ATOM 1744 O O . ILE A 1 224 ? 15.776 4.876 28.584 1.00 63.81 224 ILE A O 1
ATOM 1748 N N . THR A 1 225 ? 14.813 5.520 30.509 1.00 66.25 225 THR A N 1
ATOM 1749 C CA . THR A 1 225 ? 14.328 4.171 30.850 1.00 66.25 225 THR A CA 1
ATOM 1750 C C . THR A 1 225 ? 13.260 3.678 29.871 1.00 66.25 225 THR A C 1
ATOM 1752 O O . THR A 1 225 ? 13.309 2.530 29.441 1.00 66.25 225 THR A O 1
ATOM 1755 N N . HIS A 1 226 ? 12.359 4.556 29.411 1.00 69.19 226 HIS A N 1
ATOM 1756 C CA . HIS A 1 226 ? 11.322 4.182 28.439 1.00 69.19 226 HIS A CA 1
ATOM 1757 C C . HIS A 1 226 ? 11.897 3.784 27.063 1.00 69.19 226 HIS A C 1
ATOM 1759 O O . HIS A 1 226 ? 11.406 2.860 26.406 1.00 69.19 226 HIS A O 1
ATOM 1765 N N . ILE A 1 227 ? 12.968 4.450 26.616 1.00 72.50 227 ILE A N 1
ATOM 1766 C CA . ILE A 1 227 ? 13.654 4.095 25.362 1.00 72.50 227 ILE A CA 1
ATOM 1767 C C . ILE A 1 227 ? 14.353 2.736 25.495 1.00 72.50 227 ILE A C 1
ATOM 1769 O O . ILE A 1 227 ? 14.289 1.923 24.570 1.00 72.50 227 ILE A O 1
ATOM 1773 N N . GLN A 1 228 ? 14.985 2.462 26.639 1.00 69.31 228 GLN A N 1
ATOM 1774 C CA . GLN A 1 228 ? 15.658 1.183 26.878 1.00 69.31 228 GLN A CA 1
ATOM 1775 C C . GLN A 1 228 ? 14.677 0.005 26.880 1.00 69.31 228 GLN A C 1
ATOM 1777 O O . GLN A 1 228 ? 14.944 -0.993 26.208 1.00 69.31 228 GLN A O 1
ATOM 1782 N N . ASP A 1 229 ? 13.518 0.149 27.526 1.00 74.44 229 ASP A N 1
ATOM 1783 C CA . ASP A 1 229 ? 12.492 -0.898 27.542 1.00 74.44 229 ASP A CA 1
ATOM 1784 C C . ASP A 1 229 ? 11.928 -1.168 26.142 1.00 74.44 229 ASP A C 1
ATOM 1786 O O . ASP A 1 229 ? 11.751 -2.322 25.751 1.00 74.44 229 ASP A O 1
ATOM 1790 N N . THR A 1 230 ? 11.739 -0.122 25.330 1.00 77.19 230 THR A N 1
ATOM 1791 C CA . THR A 1 230 ? 11.247 -0.262 23.949 1.00 77.19 230 THR A CA 1
ATOM 1792 C C . THR A 1 230 ? 12.250 -1.010 23.058 1.00 77.19 230 THR A C 1
ATOM 1794 O O . THR A 1 230 ? 11.867 -1.867 22.254 1.00 77.19 230 THR A O 1
ATOM 1797 N N . ILE A 1 231 ? 13.550 -0.737 23.215 1.00 80.56 231 ILE A N 1
ATOM 1798 C CA . ILE A 1 231 ? 14.610 -1.423 22.461 1.00 80.56 231 ILE A CA 1
ATOM 1799 C C . ILE A 1 231 ? 14.714 -2.892 22.889 1.00 80.56 231 ILE A C 1
ATOM 1801 O O . ILE A 1 231 ? 14.826 -3.774 22.032 1.00 80.56 231 ILE A O 1
ATOM 1805 N N . LEU A 1 232 ? 14.618 -3.175 24.191 1.00 78.69 232 LEU A N 1
ATOM 1806 C CA . LEU A 1 232 ? 14.668 -4.541 24.715 1.00 78.69 232 LEU A CA 1
ATOM 1807 C C . LEU A 1 232 ? 13.454 -5.367 24.256 1.00 78.69 232 LEU A C 1
ATOM 1809 O O . LEU A 1 232 ? 13.600 -6.525 23.853 1.00 78.69 232 LEU A O 1
ATOM 1813 N N . HIS A 1 233 ? 12.263 -4.761 24.228 1.00 85.00 233 HIS A N 1
ATOM 1814 C CA . HIS A 1 233 ? 11.058 -5.400 23.696 1.00 85.00 233 HIS A CA 1
ATOM 1815 C C . HIS A 1 233 ? 11.163 -5.684 22.189 1.00 85.00 233 HIS A C 1
ATOM 1817 O O . HIS A 1 233 ? 10.762 -6.747 21.721 1.00 85.00 233 HIS A O 1
ATOM 1823 N N . SER A 1 234 ? 11.756 -4.773 21.414 1.00 85.38 234 SER A N 1
ATOM 1824 C CA . SER A 1 234 ? 11.973 -4.982 19.976 1.00 85.38 234 SER A CA 1
ATOM 1825 C C . SER A 1 234 ? 12.973 -6.115 19.698 1.00 85.38 234 SER A C 1
ATOM 1827 O O . SER A 1 234 ? 12.737 -6.970 18.838 1.00 85.38 234 SER A O 1
ATOM 1829 N N . LEU A 1 235 ? 14.065 -6.185 20.468 1.00 85.62 235 LEU A N 1
ATOM 1830 C CA . LEU A 1 235 ? 15.075 -7.243 20.350 1.00 85.62 235 LEU A CA 1
ATOM 1831 C C . LEU A 1 235 ? 14.524 -8.623 20.724 1.00 85.62 235 LEU A C 1
ATOM 1833 O O . LEU A 1 235 ? 14.773 -9.597 20.011 1.00 85.62 235 LEU A O 1
ATOM 1837 N N . THR A 1 236 ? 13.742 -8.708 21.802 1.00 91.38 236 THR A N 1
ATOM 1838 C CA . THR A 1 236 ? 13.115 -9.969 22.228 1.00 91.38 236 THR A CA 1
ATOM 1839 C C . THR A 1 236 ? 12.115 -10.479 21.195 1.00 91.38 236 THR A C 1
ATOM 1841 O O . THR A 1 236 ? 12.163 -11.657 20.841 1.00 91.38 236 THR A O 1
ATOM 1844 N N . ILE A 1 237 ? 11.284 -9.602 20.620 1.00 89.94 237 ILE A N 1
ATOM 1845 C CA . ILE A 1 237 ? 10.345 -9.979 19.551 1.00 89.94 237 ILE A CA 1
ATOM 1846 C C . ILE A 1 237 ? 11.098 -10.500 18.318 1.00 89.94 237 ILE A C 1
ATOM 1848 O O . ILE A 1 237 ? 10.747 -11.554 17.786 1.00 89.94 237 ILE A O 1
ATOM 1852 N N . ARG A 1 238 ? 12.173 -9.822 17.891 1.00 90.00 238 ARG A N 1
ATOM 1853 C CA . ARG A 1 238 ? 12.999 -10.272 16.755 1.00 90.00 238 ARG A CA 1
ATOM 1854 C C . ARG A 1 238 ? 13.630 -11.646 16.999 1.00 90.00 238 ARG A C 1
ATOM 1856 O O . ARG A 1 238 ? 13.600 -12.490 16.105 1.00 90.00 238 ARG A O 1
ATOM 1863 N N . HIS A 1 239 ? 14.146 -11.897 18.203 1.00 92.06 239 HIS A N 1
ATOM 1864 C CA . HIS A 1 239 ? 14.695 -13.204 18.577 1.00 92.06 239 HIS A CA 1
ATOM 1865 C C . HIS A 1 239 ? 13.633 -14.310 18.573 1.00 92.06 239 HIS A C 1
ATOM 1867 O O . HIS A 1 239 ? 13.892 -15.401 18.066 1.00 92.06 239 HIS A O 1
ATOM 1873 N N . ILE A 1 240 ? 12.431 -14.037 19.089 1.00 91.94 240 ILE A N 1
ATOM 1874 C CA . ILE A 1 240 ? 11.327 -15.007 19.092 1.00 91.94 240 ILE A CA 1
ATOM 1875 C C . ILE A 1 240 ? 10.921 -15.365 17.656 1.00 91.94 240 ILE A C 1
ATOM 1877 O O . ILE A 1 240 ? 10.807 -16.546 17.333 1.00 91.94 240 ILE A O 1
ATOM 1881 N N . ILE A 1 241 ? 10.772 -14.371 16.773 1.00 91.31 241 ILE A N 1
ATOM 1882 C CA . ILE A 1 241 ? 10.441 -14.601 15.357 1.00 91.31 241 ILE A CA 1
ATOM 1883 C C . ILE A 1 241 ? 11.527 -15.446 14.677 1.00 91.31 241 ILE A C 1
ATOM 1885 O O . ILE A 1 241 ? 11.211 -16.411 13.980 1.00 91.31 241 ILE A O 1
ATOM 1889 N N . PHE A 1 242 ? 12.805 -15.138 14.918 1.00 93.44 242 PHE A N 1
ATOM 1890 C CA . PHE A 1 242 ? 13.920 -15.908 14.366 1.00 93.44 242 PHE A CA 1
ATOM 1891 C C . PHE A 1 242 ? 13.900 -17.377 14.821 1.00 93.44 242 PHE A C 1
ATOM 1893 O O . PHE A 1 242 ? 14.067 -18.278 13.997 1.00 93.44 242 PHE A O 1
ATOM 1900 N N . LEU A 1 243 ? 13.635 -17.639 16.106 1.00 95.06 243 LEU A N 1
ATOM 1901 C CA . LEU A 1 243 ? 13.532 -19.001 16.641 1.00 95.06 243 LEU A CA 1
ATOM 1902 C C . LEU A 1 243 ? 12.358 -19.783 16.035 1.00 95.06 243 LEU A C 1
ATOM 1904 O O . LEU A 1 243 ? 12.516 -20.965 15.732 1.00 95.06 243 LEU A O 1
ATOM 1908 N N . ILE A 1 244 ? 11.210 -19.136 15.803 1.00 92.81 244 ILE A N 1
ATOM 1909 C CA . ILE A 1 244 ? 10.048 -19.761 15.148 1.00 92.81 244 ILE A CA 1
ATOM 1910 C C . ILE A 1 244 ? 10.387 -20.158 13.704 1.00 92.81 244 ILE A C 1
ATOM 1912 O O . ILE A 1 244 ? 10.096 -21.282 13.286 1.00 92.81 244 ILE A O 1
ATOM 1916 N N . ILE A 1 245 ? 11.044 -19.270 12.951 1.00 91.75 245 ILE A N 1
ATOM 1917 C CA . ILE A 1 245 ? 11.466 -19.546 11.570 1.00 91.75 245 ILE A CA 1
ATOM 1918 C C . ILE A 1 245 ? 12.473 -20.703 11.539 1.00 91.75 245 ILE A C 1
ATOM 1920 O O . ILE A 1 245 ? 12.306 -21.645 10.760 1.00 91.75 245 ILE A O 1
ATOM 1924 N N . LEU A 1 246 ? 13.481 -20.678 12.416 1.00 95.38 246 LEU A N 1
ATOM 1925 C CA . LEU A 1 246 ? 14.485 -21.737 12.507 1.00 95.38 246 LEU A CA 1
ATOM 1926 C C . LEU A 1 246 ? 13.844 -23.090 12.850 1.00 95.38 246 LEU A C 1
ATOM 1928 O O . LEU A 1 246 ? 14.156 -24.100 12.217 1.00 95.38 246 LEU A O 1
ATOM 1932 N N . HIS A 1 247 ? 12.900 -23.107 13.794 1.00 96.62 247 HIS A N 1
ATOM 1933 C CA . HIS A 1 247 ? 12.159 -24.309 14.164 1.00 96.62 247 HIS A CA 1
ATOM 1934 C C . HIS A 1 247 ? 11.357 -24.880 12.982 1.00 96.62 247 HIS A C 1
ATOM 1936 O O . HIS A 1 247 ? 11.389 -26.088 12.743 1.00 96.62 247 HIS A O 1
ATOM 1942 N N . HIS A 1 248 ? 10.693 -24.034 12.185 1.00 93.25 248 HIS A N 1
ATOM 1943 C CA . HIS A 1 248 ? 9.978 -24.489 10.989 1.00 93.25 248 HIS A CA 1
ATOM 1944 C C . HIS A 1 248 ? 10.903 -25.066 9.913 1.00 93.25 248 HIS A C 1
ATOM 1946 O O . HIS A 1 248 ? 10.568 -26.091 9.317 1.00 93.25 248 HIS A O 1
ATOM 1952 N N . ILE A 1 249 ? 12.075 -24.468 9.690 1.00 91.62 249 ILE A N 1
ATOM 1953 C CA . ILE A 1 249 ? 13.063 -24.990 8.734 1.00 91.62 249 ILE A CA 1
ATOM 1954 C C . ILE A 1 249 ? 13.555 -26.377 9.170 1.00 91.62 249 ILE A C 1
ATOM 1956 O O . ILE A 1 249 ? 13.587 -27.304 8.355 1.00 91.62 249 ILE A O 1
ATOM 1960 N N . VAL A 1 250 ? 13.883 -26.547 10.456 1.00 95.94 250 VAL A N 1
ATOM 1961 C CA . VAL A 1 250 ? 14.313 -27.840 11.015 1.00 95.94 250 VAL A CA 1
ATOM 1962 C C . VAL A 1 250 ? 13.202 -28.886 10.899 1.00 95.94 250 VAL A C 1
ATOM 1964 O O . VAL A 1 250 ? 13.466 -30.013 10.476 1.00 95.94 250 VAL A O 1
ATOM 1967 N N . LEU A 1 251 ? 11.951 -28.517 11.191 1.00 96.31 251 LEU A N 1
ATOM 1968 C CA . LEU A 1 251 ? 10.800 -29.412 11.060 1.00 96.31 251 LEU A CA 1
ATOM 1969 C C . LEU A 1 251 ? 10.592 -29.866 9.605 1.00 96.31 251 LEU A C 1
ATOM 1971 O O . LEU A 1 251 ? 10.409 -31.055 9.349 1.00 96.31 251 LEU A O 1
ATOM 1975 N N . LEU A 1 252 ? 10.676 -28.949 8.636 1.00 92.88 252 LEU A N 1
ATOM 1976 C CA . LEU A 1 252 ? 10.554 -29.273 7.209 1.00 92.88 252 LEU A CA 1
ATOM 1977 C C . LEU A 1 252 ? 11.683 -30.192 6.724 1.00 92.88 252 LEU A C 1
ATOM 1979 O O . LEU A 1 252 ? 11.438 -31.114 5.940 1.00 92.88 252 LEU A O 1
ATOM 1983 N N . ALA A 1 253 ? 12.911 -29.976 7.201 1.00 93.50 253 ALA A N 1
ATOM 1984 C CA . ALA A 1 253 ? 14.036 -30.859 6.911 1.00 93.50 253 ALA A CA 1
ATOM 1985 C C . ALA A 1 253 ? 13.813 -32.265 7.495 1.00 93.50 253 ALA A C 1
ATOM 1987 O O . ALA A 1 253 ? 13.991 -33.257 6.785 1.00 93.50 253 ALA A O 1
ATOM 1988 N N . ALA A 1 254 ? 13.346 -32.361 8.744 1.00 95.31 254 ALA A N 1
ATOM 1989 C CA . ALA A 1 254 ? 13.039 -33.633 9.395 1.00 95.31 254 ALA A CA 1
ATOM 1990 C C . ALA A 1 254 ? 11.940 -34.413 8.654 1.00 95.31 254 ALA A C 1
ATOM 1992 O O . ALA A 1 254 ? 12.104 -35.606 8.401 1.00 95.31 254 ALA A O 1
ATOM 1993 N N . VAL A 1 255 ? 10.861 -33.744 8.227 1.00 94.31 255 VAL A N 1
ATOM 1994 C CA . VAL A 1 255 ? 9.777 -34.363 7.441 1.00 94.31 255 VAL A CA 1
ATOM 1995 C C . VAL A 1 255 ? 10.292 -34.900 6.102 1.00 94.31 255 VAL A C 1
ATOM 1997 O O . VAL A 1 255 ? 9.950 -36.020 5.721 1.00 94.31 255 VAL A O 1
ATOM 2000 N N . LYS A 1 256 ? 11.163 -34.160 5.401 1.00 92.44 256 LYS A N 1
ATOM 2001 C CA . LYS A 1 256 ? 11.791 -34.645 4.159 1.00 92.44 256 LYS A CA 1
ATOM 2002 C C . LYS A 1 256 ? 12.659 -35.881 4.397 1.00 92.44 256 LYS A C 1
ATOM 2004 O O . LYS A 1 256 ? 12.560 -36.844 3.639 1.00 92.44 256 LYS A O 1
ATOM 2009 N N . ILE A 1 257 ? 13.474 -35.881 5.453 1.00 94.25 257 ILE A N 1
ATOM 2010 C CA . ILE A 1 257 ? 14.321 -37.028 5.810 1.00 94.25 257 ILE A CA 1
ATOM 2011 C C . ILE A 1 257 ? 13.450 -38.248 6.143 1.00 94.25 257 ILE A C 1
ATOM 2013 O O . ILE A 1 257 ? 13.682 -39.330 5.603 1.00 94.25 257 ILE A O 1
ATOM 2017 N N . LEU A 1 258 ? 12.408 -38.071 6.959 1.00 94.19 258 LEU A N 1
ATOM 2018 C CA . LEU A 1 258 ? 11.446 -39.122 7.302 1.00 94.19 258 LEU A CA 1
ATOM 2019 C C . LEU A 1 258 ? 10.730 -39.673 6.065 1.00 94.19 258 LEU A C 1
ATOM 2021 O O . LEU A 1 258 ? 10.608 -40.886 5.937 1.00 94.19 258 LEU A O 1
ATOM 2025 N N . SER A 1 259 ? 10.322 -38.820 5.121 1.00 90.00 259 SER A N 1
ATOM 2026 C CA . SER A 1 259 ? 9.701 -39.261 3.867 1.00 90.00 259 SER A CA 1
ATOM 2027 C C . SER A 1 259 ? 10.637 -40.140 3.030 1.00 90.00 259 SER A C 1
ATOM 2029 O O . SER A 1 259 ? 10.190 -41.147 2.478 1.00 90.00 259 SER A O 1
ATOM 2031 N N . VAL A 1 260 ? 11.929 -39.803 2.957 1.00 92.50 260 VAL A N 1
ATOM 2032 C CA . VAL A 1 260 ? 12.930 -40.613 2.239 1.00 92.50 260 VAL A CA 1
ATOM 2033 C C . VAL A 1 260 ? 13.171 -41.945 2.951 1.00 92.50 260 VAL A C 1
ATOM 2035 O O . VAL A 1 260 ? 13.240 -42.988 2.299 1.00 92.50 260 VAL A O 1
ATOM 2038 N N . LEU A 1 261 ? 13.271 -41.930 4.283 1.00 92.50 261 LEU A N 1
ATOM 2039 C CA . LEU A 1 261 ? 13.448 -43.144 5.081 1.00 92.50 261 LEU A CA 1
ATOM 2040 C C . LEU A 1 261 ? 12.232 -44.069 4.982 1.00 92.50 261 LEU A C 1
ATOM 2042 O O . LEU A 1 261 ? 12.402 -45.269 4.787 1.00 92.50 261 LEU A O 1
ATOM 2046 N N . PHE A 1 262 ? 11.019 -43.521 5.042 1.00 91.56 262 PHE A N 1
ATOM 2047 C CA . PHE A 1 262 ? 9.784 -44.292 4.928 1.00 91.56 262 PHE A CA 1
ATOM 2048 C C . PHE A 1 262 ? 9.612 -44.883 3.524 1.00 91.56 262 PHE A C 1
ATOM 2050 O O . PHE A 1 262 ? 9.291 -46.061 3.393 1.00 91.56 262 PHE A O 1
ATOM 2057 N N . GLY A 1 263 ? 9.930 -44.116 2.473 1.00 87.44 263 GLY A N 1
ATOM 2058 C CA . GLY A 1 263 ? 9.953 -44.629 1.101 1.00 87.44 263 GLY A CA 1
ATOM 2059 C C . GLY A 1 263 ? 10.925 -45.802 0.929 1.00 87.44 263 GLY A C 1
A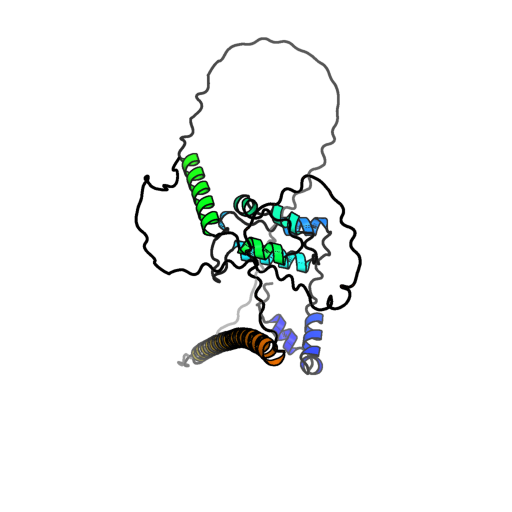TOM 2060 O O . GLY A 1 263 ? 10.579 -46.810 0.315 1.00 87.44 263 GLY A O 1
ATOM 2061 N N . ARG A 1 264 ? 12.119 -45.721 1.536 1.00 87.00 264 ARG A N 1
ATOM 2062 C CA . ARG A 1 264 ? 13.089 -46.831 1.548 1.00 87.00 264 ARG A CA 1
ATOM 2063 C C . ARG A 1 264 ? 12.604 -48.027 2.364 1.00 87.00 264 ARG A C 1
ATOM 2065 O O . ARG A 1 264 ? 12.804 -49.158 1.933 1.00 87.00 264 ARG A O 1
ATOM 2072 N N . LEU A 1 265 ? 11.964 -47.794 3.509 1.00 88.50 265 LEU A N 1
ATOM 2073 C CA . LEU A 1 265 ? 11.442 -48.861 4.361 1.00 88.50 265 LEU A CA 1
ATOM 2074 C C . LEU A 1 265 ? 10.351 -49.661 3.643 1.00 88.50 265 LEU A C 1
ATOM 2076 O O . LEU A 1 265 ? 10.417 -50.884 3.652 1.00 88.50 265 LEU A O 1
ATOM 2080 N N . ILE A 1 266 ? 9.417 -48.987 2.960 1.00 86.00 266 ILE A N 1
ATOM 2081 C CA . ILE A 1 266 ? 8.377 -49.632 2.139 1.00 86.00 266 ILE A CA 1
ATOM 2082 C C . ILE A 1 266 ? 9.004 -50.504 1.041 1.00 86.00 266 ILE A C 1
ATOM 2084 O O . ILE A 1 266 ? 8.592 -51.643 0.838 1.00 86.00 266 ILE A O 1
ATOM 2088 N N . LEU A 1 267 ? 10.025 -49.998 0.343 1.00 78.94 267 LEU A N 1
ATOM 2089 C CA . LEU A 1 267 ? 10.735 -50.760 -0.692 1.00 78.94 267 LEU A CA 1
ATOM 2090 C C . LEU A 1 267 ? 11.349 -52.058 -0.145 1.00 78.94 267 LEU A C 1
ATOM 2092 O O . LEU A 1 267 ? 11.292 -53.092 -0.809 1.00 78.94 267 LEU A O 1
ATOM 2096 N N . VAL A 1 268 ? 11.907 -52.012 1.067 1.00 85.12 268 VAL A N 1
ATOM 2097 C CA . VAL A 1 268 ? 12.519 -53.177 1.720 1.00 85.12 268 VAL A CA 1
ATOM 2098 C C . VAL A 1 268 ? 11.462 -54.154 2.240 1.00 85.12 268 VAL A C 1
ATOM 2100 O O . VAL A 1 268 ? 11.592 -55.354 2.010 1.00 85.12 268 VAL A O 1
ATOM 2103 N N . THR A 1 269 ? 10.411 -53.675 2.915 1.00 82.50 269 THR A N 1
ATOM 2104 C CA . THR A 1 269 ? 9.407 -54.547 3.552 1.00 82.50 269 THR A CA 1
ATOM 2105 C C . THR A 1 269 ? 8.534 -55.284 2.548 1.00 82.50 269 THR A C 1
ATOM 2107 O O . THR A 1 269 ? 8.199 -56.443 2.776 1.00 82.50 269 THR A O 1
ATOM 2110 N N . PHE A 1 270 ? 8.193 -54.656 1.423 1.00 84.00 270 PHE A N 1
ATOM 2111 C CA . PHE A 1 270 ? 7.342 -55.281 0.409 1.00 84.00 270 PHE A CA 1
ATOM 2112 C C . PHE A 1 270 ? 8.109 -56.148 -0.593 1.00 84.00 270 PHE A C 1
ATOM 2114 O O . PHE A 1 270 ? 7.500 -56.678 -1.521 1.00 84.00 270 PHE A O 1
ATOM 2121 N N . GLY A 1 271 ? 9.432 -56.303 -0.441 1.00 69.75 271 GLY A N 1
ATOM 2122 C CA . GLY A 1 271 ? 10.237 -57.129 -1.345 1.00 69.75 271 GLY A CA 1
ATOM 2123 C C . GLY A 1 271 ? 10.113 -56.705 -2.811 1.00 69.75 271 GLY A C 1
ATOM 2124 O O . GLY A 1 271 ? 10.368 -57.509 -3.709 1.00 69.75 271 GLY A O 1
ATOM 2125 N N . LEU A 1 272 ? 9.708 -55.451 -3.055 1.00 61.22 272 LEU A N 1
ATOM 2126 C CA . LEU A 1 272 ? 9.601 -54.869 -4.382 1.00 61.22 272 LEU A CA 1
ATOM 2127 C C . LEU A 1 272 ? 11.024 -54.691 -4.890 1.00 61.22 272 LEU A C 1
ATOM 2129 O O . LEU A 1 272 ? 11.658 -53.651 -4.713 1.00 61.22 272 LEU A O 1
ATOM 2133 N N . ARG A 1 273 ? 11.550 -55.760 -5.492 1.00 57.00 273 ARG A N 1
ATOM 2134 C CA . ARG A 1 273 ? 12.801 -55.731 -6.235 1.00 57.00 273 ARG A CA 1
ATOM 2135 C C . ARG A 1 273 ? 12.667 -54.576 -7.222 1.00 57.00 273 ARG A C 1
ATOM 2137 O O . ARG A 1 273 ? 11.738 -54.603 -8.032 1.00 57.00 273 ARG A O 1
ATOM 2144 N N . PRO A 1 274 ? 13.544 -53.563 -7.168 1.00 56.50 274 PRO A N 1
ATOM 2145 C CA . PRO A 1 274 ? 13.494 -52.477 -8.119 1.00 56.50 274 PRO A CA 1
ATOM 2146 C C . PRO A 1 274 ? 13.933 -53.058 -9.465 1.00 56.50 274 PRO A C 1
ATOM 2148 O O . PRO A 1 274 ? 15.111 -53.051 -9.813 1.00 56.50 274 PRO A O 1
ATOM 2151 N N . HIS A 1 275 ? 12.982 -53.600 -10.230 1.00 53.53 275 HIS A N 1
ATOM 2152 C CA . HIS A 1 275 ? 13.129 -53.770 -11.667 1.00 53.53 275 HIS A CA 1
ATOM 2153 C C . HIS A 1 275 ? 13.102 -52.361 -12.256 1.00 53.53 275 HIS A C 1
ATOM 2155 O O . HIS A 1 275 ? 12.106 -51.884 -12.791 1.00 53.53 275 HIS A O 1
ATOM 2161 N N . ILE A 1 276 ? 14.227 -51.664 -12.087 1.00 50.53 276 ILE A N 1
ATOM 2162 C CA . ILE A 1 276 ? 14.551 -50.439 -12.798 1.00 50.53 276 ILE A CA 1
ATOM 2163 C C . ILE A 1 276 ? 14.727 -50.882 -14.246 1.00 50.53 276 ILE A C 1
ATOM 2165 O O . ILE A 1 276 ? 15.829 -51.178 -14.708 1.00 50.53 276 ILE A O 1
ATOM 2169 N N . HIS A 1 277 ? 13.611 -50.979 -14.968 1.00 40.00 277 HIS A N 1
ATOM 2170 C CA . HIS A 1 277 ? 13.663 -50.799 -16.400 1.00 40.00 277 HIS A CA 1
ATOM 2171 C C . HIS A 1 277 ? 14.227 -49.402 -16.606 1.00 40.00 277 HIS A C 1
ATOM 2173 O O . HIS A 1 277 ? 13.643 -48.387 -16.230 1.00 40.00 277 HIS A O 1
ATOM 2179 N N . ARG A 1 278 ? 15.444 -49.411 -17.131 1.00 42.41 278 ARG A N 1
ATOM 2180 C CA . ARG A 1 278 ? 16.246 -48.291 -17.584 1.00 42.41 278 ARG A CA 1
ATOM 2181 C C . ARG A 1 278 ? 15.472 -47.569 -18.697 1.00 42.41 278 ARG A C 1
ATOM 2183 O O . ARG A 1 278 ? 15.805 -47.702 -19.867 1.00 42.41 278 ARG A O 1
ATOM 2190 N N . LEU A 1 279 ? 14.407 -46.847 -18.353 1.00 38.16 279 LEU A N 1
ATOM 2191 C CA . LEU A 1 279 ? 13.768 -45.897 -19.253 1.00 38.16 279 LEU A CA 1
ATOM 2192 C C . LEU A 1 279 ? 14.708 -44.702 -19.352 1.00 38.16 279 LEU A C 1
ATOM 2194 O O . LEU A 1 279 ? 14.690 -43.777 -18.543 1.00 38.16 279 LEU A O 1
ATOM 2198 N N . TRP A 1 280 ? 15.598 -44.793 -20.335 1.00 37.84 280 TRP A N 1
ATOM 2199 C CA . TRP A 1 280 ? 16.287 -43.655 -20.906 1.00 37.84 280 TRP A CA 1
ATOM 2200 C C . TRP A 1 280 ? 15.242 -42.598 -21.274 1.00 37.84 280 TRP A C 1
ATOM 2202 O O . TRP A 1 280 ? 14.547 -42.723 -22.279 1.00 37.84 280 TRP A O 1
ATOM 2212 N N . TYR A 1 281 ? 15.148 -41.541 -20.473 1.00 36.12 281 TYR A N 1
ATOM 2213 C CA . TYR A 1 281 ? 14.552 -40.280 -20.898 1.00 36.12 281 TYR A CA 1
ATOM 2214 C C . TYR A 1 281 ? 15.534 -39.610 -21.865 1.00 36.12 281 TYR A C 1
ATOM 2216 O O . TYR A 1 281 ? 16.251 -38.676 -21.517 1.00 36.12 281 TYR A O 1
ATOM 2224 N N . ASN A 1 282 ? 15.603 -40.132 -23.089 1.00 35.41 282 ASN A N 1
ATOM 2225 C CA . ASN A 1 282 ? 16.172 -39.394 -24.200 1.00 35.41 282 ASN A CA 1
ATOM 2226 C C . ASN A 1 282 ? 15.031 -38.569 -24.796 1.00 35.41 282 ASN A C 1
ATOM 2228 O O . ASN A 1 282 ? 14.048 -39.120 -25.290 1.00 35.41 282 ASN A O 1
ATOM 2232 N N . ARG A 1 283 ? 15.139 -37.243 -24.691 1.00 41.91 283 ARG A N 1
ATOM 2233 C CA . ARG A 1 283 ? 14.264 -36.288 -25.376 1.00 41.91 283 ARG A CA 1
ATOM 2234 C C . ARG A 1 283 ? 14.450 -36.450 -26.888 1.00 41.91 283 ARG A C 1
ATOM 2236 O O . ARG A 1 283 ? 15.263 -35.760 -27.489 1.00 41.91 283 ARG A O 1
ATOM 2243 N N . GLY A 1 284 ? 13.708 -37.373 -27.484 1.00 33.38 284 GLY A N 1
ATOM 2244 C CA . GLY A 1 284 ? 13.499 -37.476 -28.921 1.00 33.38 284 GLY A CA 1
ATOM 2245 C C . GLY A 1 284 ? 12.043 -37.159 -29.221 1.00 33.38 284 GLY A C 1
ATOM 2246 O O . GLY A 1 284 ? 11.146 -37.826 -28.713 1.00 33.38 284 GLY A O 1
ATOM 2247 N N . TRP A 1 285 ? 11.810 -36.117 -30.012 1.00 40.56 285 TRP A N 1
ATOM 2248 C CA . TRP A 1 285 ? 10.502 -35.809 -30.573 1.00 40.56 285 TRP A CA 1
ATOM 2249 C C . TRP A 1 285 ? 10.046 -36.982 -31.449 1.00 40.56 285 TRP A C 1
ATOM 2251 O O . TRP A 1 285 ? 10.731 -37.331 -32.408 1.00 40.56 285 TRP A O 1
ATOM 2261 N N . LEU A 1 286 ? 8.900 -37.586 -31.132 1.00 30.06 286 LEU A N 1
ATOM 2262 C CA . LEU A 1 286 ? 8.216 -38.509 -32.033 1.00 30.06 286 LEU A CA 1
ATOM 2263 C C . LEU A 1 286 ? 7.185 -37.717 -32.834 1.00 30.06 286 LEU A C 1
ATOM 2265 O O . LEU A 1 286 ? 6.127 -37.347 -32.329 1.00 30.06 286 LEU A O 1
ATOM 2269 N N . HIS A 1 287 ? 7.527 -37.455 -34.092 1.00 38.88 287 HIS A N 1
ATOM 2270 C CA . HIS A 1 287 ? 6.564 -37.121 -35.130 1.00 38.88 287 HIS A CA 1
ATOM 2271 C C . HIS A 1 287 ? 5.719 -38.377 -35.393 1.00 38.88 287 HIS A C 1
ATOM 2273 O O . HIS A 1 287 ? 6.231 -39.374 -35.898 1.00 38.88 287 HIS A O 1
ATOM 2279 N N . LEU A 1 288 ? 4.439 -38.347 -35.023 1.00 39.38 288 LEU A N 1
ATOM 2280 C CA . LEU A 1 288 ? 3.465 -39.374 -35.396 1.00 39.38 288 LEU A CA 1
ATOM 2281 C C . LEU A 1 288 ? 2.817 -38.965 -36.721 1.00 39.38 288 LEU A C 1
ATOM 2283 O O . LEU A 1 288 ? 1.776 -38.313 -36.746 1.00 39.38 288 LEU A O 1
ATOM 2287 N N . GLU A 1 289 ? 3.454 -39.340 -37.828 1.00 42.47 289 GLU A N 1
ATOM 2288 C CA . GLU A 1 289 ? 2.765 -39.499 -39.107 1.00 42.47 289 GLU A CA 1
ATOM 2289 C C . GLU A 1 289 ? 2.453 -40.981 -39.325 1.00 42.47 289 GLU A C 1
ATOM 2291 O O . GLU A 1 289 ? 3.332 -41.832 -39.217 1.00 42.47 289 GLU A O 1
ATOM 2296 N N . ARG A 1 290 ? 1.201 -41.234 -39.720 1.00 42.66 290 ARG A N 1
ATOM 2297 C CA . ARG A 1 290 ? 0.544 -42.518 -40.032 1.00 42.66 290 ARG A CA 1
ATOM 2298 C C . ARG A 1 290 ? -0.095 -43.216 -38.841 1.00 42.66 290 ARG A C 1
ATOM 2300 O O . ARG A 1 290 ? 0.550 -43.785 -37.969 1.00 42.66 290 ARG A O 1
ATOM 2307 N N . GLY A 1 291 ? -1.422 -43.138 -38.860 1.00 49.88 291 GLY A N 1
ATOM 2308 C CA . GLY A 1 291 ? -2.291 -43.814 -37.926 1.00 49.88 291 GLY A CA 1
ATOM 2309 C C . GLY A 1 291 ? -2.299 -45.317 -38.132 1.00 49.88 291 GLY A C 1
ATOM 2310 O O . GLY A 1 291 ? -2.389 -45.793 -39.256 1.00 49.88 291 GLY A O 1
ATOM 2311 N N . GLU A 1 292 ? -2.319 -46.016 -37.007 1.00 34.81 292 GLU A N 1
ATOM 2312 C CA . GLU A 1 292 ? -3.066 -47.250 -36.831 1.00 34.81 292 GLU A CA 1
ATOM 2313 C C . GLU A 1 292 ? -3.689 -47.212 -35.433 1.00 34.81 292 GLU A C 1
ATOM 2315 O O . GLU A 1 292 ? -3.040 -46.889 -34.437 1.00 34.81 292 GLU A O 1
ATOM 2320 N N . VAL A 1 293 ? -4.991 -47.484 -35.381 1.00 38.69 293 VAL A N 1
ATOM 2321 C CA . VAL A 1 293 ? -5.770 -47.606 -34.151 1.00 38.69 293 VAL A CA 1
ATOM 2322 C C . VAL A 1 293 ? -5.565 -49.023 -33.628 1.00 38.69 293 VAL A C 1
ATOM 2324 O O . VAL A 1 293 ? -6.035 -49.974 -34.246 1.00 38.69 293 VAL A O 1
ATOM 2327 N N . TYR A 1 294 ? -4.899 -49.172 -32.482 1.00 35.25 294 TYR A N 1
ATOM 2328 C CA . TYR A 1 294 ? -4.874 -50.440 -31.755 1.00 35.25 294 TYR A CA 1
ATOM 2329 C C . TYR A 1 294 ? -5.965 -50.452 -30.683 1.00 35.25 294 TYR A C 1
ATOM 2331 O O . TYR A 1 294 ? -5.862 -49.806 -29.641 1.00 35.25 294 TYR A O 1
ATOM 2339 N N . GLN A 1 295 ? -7.017 -51.222 -30.957 1.00 40.34 295 GLN A N 1
ATOM 2340 C CA . GLN A 1 295 ? -8.026 -51.645 -29.996 1.00 40.34 295 GLN A CA 1
ATOM 2341 C C . GLN A 1 295 ? -7.579 -52.991 -29.406 1.00 40.34 295 GLN A C 1
ATOM 2343 O O . GLN A 1 295 ? -7.691 -54.030 -30.050 1.00 40.34 295 GLN A O 1
ATOM 2348 N N . GLY A 1 296 ? -7.043 -52.970 -28.185 1.00 31.14 296 GLY A N 1
ATOM 2349 C CA . GLY A 1 296 ? -6.679 -54.165 -27.423 1.00 31.14 296 GLY A CA 1
ATOM 2350 C C . GLY A 1 296 ? -7.313 -54.106 -26.040 1.00 31.14 296 GLY A C 1
ATOM 2351 O O . GLY A 1 296 ? -6.930 -53.278 -25.218 1.00 31.14 296 GLY A O 1
ATOM 2352 N N . GLY A 1 297 ? -8.328 -54.939 -25.812 1.00 34.84 297 GLY A N 1
ATOM 2353 C CA . GLY A 1 297 ? -9.010 -55.062 -24.530 1.00 34.84 297 GLY A CA 1
ATOM 2354 C C . GLY A 1 297 ? -8.242 -55.912 -23.517 1.00 34.84 297 GLY A C 1
ATOM 2355 O O . GLY A 1 297 ? -7.423 -56.750 -23.883 1.00 34.84 297 GLY A O 1
ATOM 2356 N N . GLY A 1 298 ? -8.593 -55.732 -22.242 1.00 33.62 298 GLY A N 1
ATOM 2357 C CA . GLY A 1 298 ? -8.324 -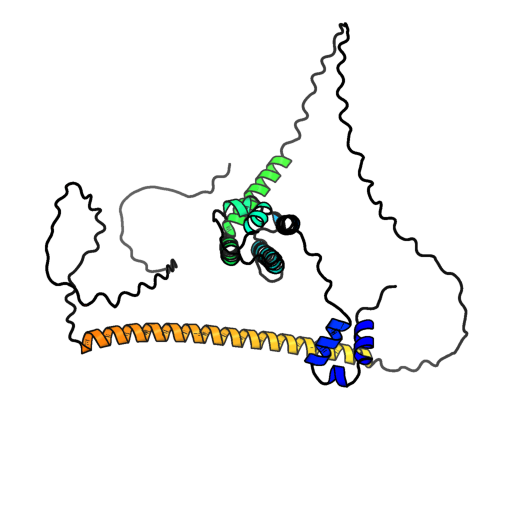56.703 -21.181 1.00 33.62 298 GLY A CA 1
ATOM 2358 C C . GLY A 1 298 ? -7.446 -56.193 -20.038 1.00 33.62 298 GLY A C 1
ATOM 2359 O O . GLY A 1 298 ? -6.231 -56.149 -20.153 1.00 33.62 298 GLY A O 1
ATOM 2360 N N . LEU A 1 299 ? -8.099 -55.923 -18.900 1.00 39.91 299 LEU A N 1
ATOM 2361 C CA . LEU A 1 299 ? -7.552 -55.997 -17.535 1.00 39.91 299 LEU A CA 1
ATOM 2362 C C . LEU A 1 299 ? -6.346 -55.098 -17.196 1.00 39.91 299 LEU A C 1
ATOM 2364 O O . LEU A 1 299 ? -5.248 -55.567 -16.922 1.00 39.91 299 LEU A O 1
ATOM 2368 N N . ALA A 1 300 ? -6.611 -53.798 -17.054 1.00 36.88 300 ALA A N 1
ATOM 2369 C CA . ALA A 1 300 ? -5.826 -52.909 -16.190 1.00 36.88 300 ALA A CA 1
ATOM 2370 C C . ALA A 1 300 ? -6.744 -51.879 -15.504 1.00 36.88 300 ALA A C 1
ATOM 2372 O O . ALA A 1 300 ? -6.528 -50.673 -15.552 1.00 36.88 300 ALA A O 1
ATOM 2373 N N . GLN A 1 301 ? -7.827 -52.364 -14.894 1.00 44.59 301 GLN A N 1
ATOM 2374 C CA . GLN A 1 301 ? -8.549 -51.635 -13.855 1.00 44.59 301 GLN A CA 1
ATOM 2375 C C . GLN A 1 301 ? -8.211 -52.311 -12.533 1.00 44.59 301 GLN A C 1
ATOM 2377 O O . GLN A 1 301 ? -8.650 -53.430 -12.303 1.00 44.59 301 GLN A O 1
ATOM 2382 N N . VAL A 1 302 ? -7.367 -51.647 -11.742 1.00 41.50 302 VAL A N 1
ATOM 2383 C CA . VAL A 1 302 ? -7.190 -51.675 -10.275 1.00 41.50 302 VAL A CA 1
ATOM 2384 C C . VAL A 1 302 ? -5.751 -51.193 -10.041 1.00 41.50 302 VAL A C 1
ATOM 2386 O O . VAL A 1 302 ? -4.821 -51.759 -10.599 1.00 41.50 302 VAL A O 1
ATOM 2389 N N . LEU A 1 303 ? -5.592 -50.138 -9.232 1.00 35.56 303 LEU A N 1
ATOM 2390 C CA . LEU A 1 303 ? -4.406 -49.268 -9.053 1.00 35.56 303 LEU A CA 1
ATOM 2391 C C . LEU A 1 303 ? -4.358 -48.005 -9.935 1.00 35.56 303 LEU A C 1
ATOM 2393 O O . LEU A 1 303 ? -3.317 -47.614 -10.448 1.00 35.56 303 LEU A O 1
ATOM 2397 N N . ALA A 1 304 ? -5.483 -47.293 -10.015 1.00 34.50 304 ALA A N 1
ATOM 2398 C CA . ALA A 1 304 ? -5.504 -45.859 -10.318 1.00 34.50 304 ALA A CA 1
ATOM 2399 C C . ALA A 1 304 ? -6.124 -45.079 -9.142 1.00 34.50 304 ALA A C 1
ATOM 2401 O O . ALA A 1 304 ? -7.111 -44.377 -9.305 1.00 34.50 304 ALA A O 1
ATOM 2402 N N . LEU A 1 305 ? -5.577 -45.244 -7.932 1.00 35.88 305 LEU A N 1
ATOM 2403 C CA . LEU A 1 305 ? -5.915 -44.431 -6.752 1.00 35.88 305 LEU A CA 1
ATOM 2404 C C . LEU A 1 305 ? -4.669 -44.211 -5.878 1.00 35.88 305 LEU A C 1
ATOM 2406 O O . LEU A 1 305 ? -4.636 -44.583 -4.713 1.00 35.88 305 LEU A O 1
ATOM 2410 N N . SER A 1 306 ? -3.620 -43.616 -6.447 1.00 36.69 306 SER A N 1
ATOM 2411 C CA . SER A 1 306 ? -2.562 -42.948 -5.669 1.00 36.69 306 SER A CA 1
ATOM 2412 C C . SER A 1 306 ? -1.689 -42.069 -6.571 1.00 36.69 306 SER A C 1
ATOM 2414 O O . SER A 1 306 ? -0.472 -42.212 -6.618 1.00 36.69 306 SER A O 1
ATOM 2416 N N . HIS A 1 307 ? -2.306 -41.168 -7.330 1.00 33.09 307 HIS A N 1
ATOM 2417 C CA . HIS A 1 307 ? -1.593 -40.063 -7.971 1.00 33.09 307 HIS A CA 1
ATOM 2418 C C . HIS A 1 307 ? -2.356 -38.772 -7.671 1.00 33.09 307 HIS A C 1
ATOM 2420 O O . HIS A 1 307 ? -3.013 -38.181 -8.521 1.00 33.09 307 HIS A O 1
ATOM 2426 N N . ILE A 1 308 ? -2.299 -38.354 -6.403 1.00 34.94 308 ILE A N 1
ATOM 2427 C CA . ILE A 1 308 ? -2.608 -36.975 -6.026 1.00 34.94 308 ILE A CA 1
ATOM 2428 C C . ILE A 1 308 ? -1.452 -36.138 -6.566 1.00 34.94 308 ILE A C 1
ATOM 2430 O O . ILE A 1 308 ? -0.360 -36.093 -6.002 1.00 34.94 308 ILE A O 1
ATOM 2434 N N . HIS A 1 309 ? -1.689 -35.532 -7.722 1.00 31.31 309 HIS A N 1
ATOM 2435 C CA . HIS A 1 309 ? -0.806 -34.559 -8.334 1.00 31.31 309 HIS A CA 1
ATOM 2436 C C . HIS A 1 309 ? -0.905 -33.260 -7.517 1.00 31.31 309 HIS A C 1
ATOM 2438 O O . HIS A 1 309 ? -1.696 -32.371 -7.821 1.00 31.31 309 HIS A O 1
ATOM 2444 N N . LEU A 1 310 ? -0.113 -33.146 -6.446 1.00 29.91 310 LEU A N 1
ATOM 2445 C CA . LEU A 1 310 ? 0.231 -31.849 -5.860 1.00 29.91 310 LEU A CA 1
ATOM 2446 C C . LEU A 1 310 ? 1.162 -31.140 -6.848 1.00 29.91 310 LEU A C 1
ATOM 2448 O O . LEU A 1 310 ? 2.385 -31.226 -6.772 1.00 29.91 310 LEU A O 1
ATOM 2452 N N . SER A 1 311 ? 0.550 -30.468 -7.820 1.00 31.80 311 SER A N 1
ATOM 2453 C CA . SER A 1 311 ? 1.200 -29.485 -8.677 1.00 31.80 311 SER A CA 1
ATOM 2454 C C . SER A 1 311 ? 1.546 -28.248 -7.843 1.00 31.80 311 SER A C 1
ATOM 2456 O O . SER A 1 311 ? 0.869 -27.228 -7.911 1.00 31.80 311 SER A O 1
ATOM 2458 N N . LEU A 1 312 ? 2.610 -28.336 -7.046 1.00 30.31 312 LEU A N 1
ATOM 2459 C CA . LEU A 1 312 ? 3.352 -27.163 -6.597 1.00 30.31 312 LEU A CA 1
ATOM 2460 C C . LEU A 1 312 ? 4.385 -26.855 -7.680 1.00 30.31 312 LEU A C 1
ATOM 2462 O O . LEU A 1 312 ? 5.470 -27.436 -7.722 1.00 30.31 312 LEU A O 1
ATOM 2466 N N . CYS A 1 313 ? 4.014 -25.956 -8.589 1.00 32.34 313 CYS A N 1
ATOM 2467 C CA . CYS A 1 313 ? 4.930 -25.350 -9.543 1.00 32.34 313 CYS A CA 1
ATOM 2468 C C . CYS A 1 313 ? 5.870 -24.418 -8.766 1.00 32.34 313 CYS A C 1
ATOM 2470 O O . CYS A 1 313 ? 5.632 -23.223 -8.660 1.00 32.34 313 CYS A O 1
ATOM 2472 N N . ASN A 1 314 ? 6.913 -24.982 -8.160 1.00 31.03 314 ASN A N 1
ATOM 2473 C CA . ASN A 1 314 ? 7.963 -24.218 -7.502 1.00 31.03 314 ASN A CA 1
ATOM 2474 C C . ASN A 1 314 ? 9.153 -24.132 -8.468 1.00 31.03 314 ASN A C 1
ATOM 2476 O O . ASN A 1 314 ? 10.050 -24.976 -8.457 1.00 31.03 314 ASN A O 1
ATOM 2480 N N . ARG A 1 315 ? 9.132 -23.142 -9.370 1.00 38.84 315 ARG A N 1
ATOM 2481 C CA . ARG A 1 315 ? 10.308 -22.765 -10.171 1.00 38.84 315 ARG A CA 1
ATOM 2482 C C . ARG A 1 315 ? 11.283 -21.990 -9.282 1.00 38.84 315 ARG A C 1
ATOM 2484 O O . ARG A 1 315 ? 11.406 -20.780 -9.390 1.00 38.84 315 ARG A O 1
ATOM 2491 N N . GLY A 1 316 ? 11.993 -22.708 -8.419 1.00 28.50 316 GLY A N 1
ATOM 2492 C CA . GLY A 1 316 ? 13.175 -22.201 -7.729 1.00 28.50 316 GLY A CA 1
ATOM 2493 C C . GLY A 1 316 ? 14.432 -22.728 -8.410 1.00 28.50 316 GLY A C 1
ATOM 2494 O O . GLY A 1 316 ? 14.849 -23.853 -8.144 1.00 28.50 316 GLY A O 1
ATOM 2495 N N . TRP A 1 317 ? 15.036 -21.933 -9.295 1.00 30.72 317 TRP A N 1
ATOM 2496 C CA . TRP A 1 317 ? 16.415 -22.155 -9.727 1.00 30.72 317 TRP A CA 1
ATOM 2497 C C . TRP A 1 317 ? 17.340 -21.761 -8.572 1.00 30.72 317 TRP A C 1
ATOM 2499 O O . TRP A 1 317 ? 17.622 -20.586 -8.363 1.00 30.72 317 TRP A O 1
ATOM 2509 N N . LEU A 1 318 ? 17.794 -22.747 -7.800 1.00 26.77 318 LEU A N 1
ATOM 2510 C CA . LEU A 1 318 ? 18.936 -22.586 -6.903 1.00 26.77 318 LEU A CA 1
ATOM 2511 C C . LEU A 1 318 ? 20.208 -22.737 -7.737 1.00 26.77 318 LEU A C 1
ATOM 2513 O O . LEU A 1 318 ? 20.614 -23.845 -8.084 1.00 26.77 318 LEU A O 1
ATOM 2517 N N . HIS A 1 319 ? 20.811 -21.602 -8.078 1.00 28.62 319 HIS A N 1
ATOM 2518 C CA . HIS A 1 319 ? 22.167 -21.540 -8.599 1.00 28.62 319 HIS A CA 1
ATOM 2519 C C . HIS A 1 319 ? 23.123 -21.741 -7.415 1.00 28.62 319 HIS A C 1
ATOM 2521 O O . HIS A 1 319 ? 23.265 -20.861 -6.571 1.00 28.62 319 HIS A O 1
ATOM 2527 N N . LEU A 1 320 ? 23.730 -22.924 -7.320 1.00 27.31 320 LEU A N 1
ATOM 2528 C CA . LEU A 1 320 ? 24.773 -23.241 -6.344 1.00 27.31 320 LEU A CA 1
ATOM 2529 C C . LEU A 1 320 ? 26.103 -23.322 -7.093 1.00 27.31 320 LEU A C 1
ATOM 2531 O O . LEU A 1 320 ? 26.276 -24.145 -7.991 1.00 27.31 320 LEU A O 1
ATOM 2535 N N . GLU A 1 321 ? 27.001 -22.402 -6.758 1.00 34.91 321 GLU A N 1
ATOM 2536 C CA . GLU A 1 321 ? 28.360 -22.330 -7.282 1.00 34.91 321 GLU A CA 1
ATOM 2537 C C . GLU A 1 321 ? 29.209 -23.531 -6.843 1.00 34.91 321 GLU A C 1
ATOM 2539 O O . GLU A 1 321 ? 29.138 -23.984 -5.701 1.00 34.91 321 GLU A O 1
ATOM 2544 N N . GLY A 1 322 ? 30.088 -23.958 -7.755 1.00 31.70 322 GLY A N 1
ATOM 2545 C CA . GLY A 1 322 ? 31.424 -24.431 -7.405 1.00 31.70 322 GLY A CA 1
ATOM 2546 C C . GLY A 1 322 ? 31.635 -25.939 -7.380 1.00 31.70 322 GLY A C 1
ATOM 2547 O O . GLY A 1 322 ? 31.657 -26.506 -6.303 1.00 31.70 322 GLY A O 1
ATOM 2548 N N . TRP A 1 323 ? 31.945 -26.545 -8.535 1.00 31.64 323 TRP A N 1
ATOM 2549 C CA . TRP A 1 323 ? 32.986 -27.580 -8.638 1.00 31.64 323 TRP A CA 1
ATOM 2550 C C . TRP A 1 323 ? 33.741 -27.431 -9.963 1.00 31.64 323 TRP A C 1
ATOM 2552 O O . TRP A 1 323 ? 33.166 -27.420 -11.049 1.00 31.64 323 TRP A O 1
ATOM 2562 N N . HIS A 1 324 ? 35.054 -27.291 -9.819 1.00 31.67 324 HIS A N 1
ATOM 2563 C CA . HIS A 1 324 ? 36.072 -27.205 -10.853 1.00 31.67 324 HIS A CA 1
ATOM 2564 C C . HIS A 1 324 ? 36.301 -28.610 -11.440 1.00 31.67 324 HIS A C 1
ATOM 2566 O O . HIS A 1 324 ? 36.683 -29.518 -10.704 1.00 31.67 324 HIS A O 1
ATOM 2572 N N . MET A 1 325 ? 36.104 -28.802 -12.746 1.00 26.81 325 MET A N 1
ATOM 2573 C CA . MET A 1 325 ? 36.772 -29.873 -13.492 1.00 26.81 325 MET A CA 1
ATOM 2574 C C . MET A 1 325 ? 37.196 -29.369 -14.866 1.00 26.81 325 MET A C 1
ATOM 2576 O O . MET A 1 325 ? 36.398 -28.944 -15.696 1.00 26.81 325 MET A O 1
ATOM 2580 N N . GLU A 1 326 ? 38.506 -29.424 -15.031 1.00 28.62 326 GLU A N 1
ATOM 2581 C CA . GLU A 1 326 ? 39.307 -29.116 -16.196 1.00 28.62 326 GLU A CA 1
ATOM 2582 C C . GLU A 1 326 ? 39.159 -30.246 -17.226 1.00 28.62 326 GLU A C 1
ATOM 2584 O O . GLU A 1 326 ? 39.434 -31.404 -16.921 1.00 28.62 326 GLU A O 1
ATOM 2589 N N . TRP A 1 327 ? 38.736 -29.912 -18.446 1.00 30.95 327 TRP A N 1
ATOM 2590 C CA . TRP A 1 327 ? 39.069 -30.681 -19.646 1.00 30.95 327 TRP A CA 1
ATOM 2591 C C . TRP A 1 327 ? 39.509 -29.699 -20.723 1.00 30.95 327 TRP A C 1
ATOM 2593 O O . TRP A 1 327 ? 38.775 -28.789 -21.110 1.00 30.95 327 TRP A O 1
ATOM 2603 N N . GLY A 1 328 ? 40.762 -29.860 -21.138 1.00 31.45 328 GLY A N 1
ATOM 2604 C CA . GLY A 1 328 ? 41.435 -28.990 -22.081 1.00 31.45 328 GLY A CA 1
ATOM 2605 C C . GLY A 1 328 ? 40.970 -29.154 -23.529 1.00 31.45 328 GLY A C 1
ATOM 2606 O O . GLY A 1 328 ? 40.652 -30.246 -23.986 1.00 31.45 328 GLY A O 1
ATOM 2607 N N . ALA A 1 329 ? 41.055 -28.013 -24.216 1.00 33.59 329 ALA A N 1
ATOM 2608 C CA . ALA A 1 329 ? 41.434 -27.798 -25.613 1.00 33.59 329 ALA A CA 1
ATOM 2609 C C . ALA A 1 329 ? 40.585 -28.442 -26.732 1.00 33.59 329 ALA A C 1
ATOM 2611 O O . ALA A 1 329 ? 40.724 -29.618 -27.047 1.00 33.59 329 ALA A O 1
ATOM 2612 N N . LEU A 1 330 ? 39.879 -27.602 -27.502 1.00 33.75 330 LEU A N 1
ATOM 2613 C CA . LEU A 1 330 ? 40.455 -26.971 -28.703 1.00 33.75 330 LEU A CA 1
ATOM 2614 C C . LEU A 1 330 ? 39.507 -25.923 -29.333 1.00 33.75 330 LEU A C 1
ATOM 2616 O O . LEU A 1 330 ? 38.340 -26.193 -29.582 1.00 33.75 330 LEU A O 1
ATOM 2620 N N 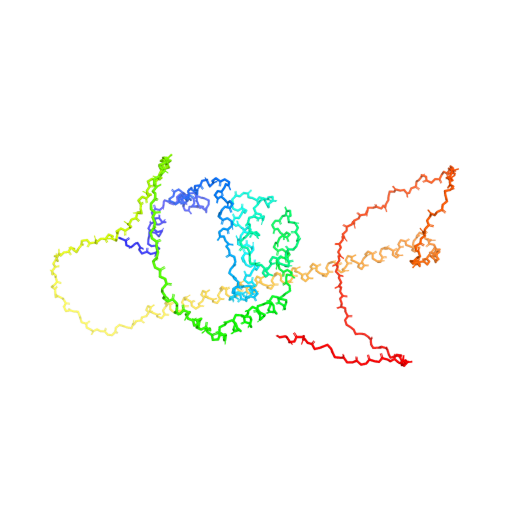. ALA A 1 331 ? 40.115 -24.778 -29.667 1.00 34.34 331 ALA A N 1
ATOM 2621 C CA . ALA A 1 331 ? 39.765 -23.800 -30.705 1.00 34.34 331 ALA A CA 1
ATOM 2622 C C . ALA A 1 331 ? 38.564 -22.839 -30.516 1.00 34.34 331 ALA A C 1
ATOM 2624 O O . ALA A 1 331 ? 37.408 -23.210 -30.669 1.00 34.34 331 ALA A O 1
ATOM 2625 N N . GLY A 1 332 ? 38.892 -21.540 -30.406 1.00 34.19 332 GLY A N 1
ATOM 2626 C CA . GLY A 1 332 ? 38.247 -20.524 -31.252 1.00 34.19 332 GLY A CA 1
ATOM 2627 C C . GLY A 1 332 ? 37.578 -19.322 -30.574 1.00 34.19 332 GLY A C 1
ATOM 2628 O O . GLY A 1 332 ? 36.384 -19.348 -30.325 1.00 34.19 332 GLY A O 1
ATOM 2629 N N . GLN A 1 333 ? 38.334 -18.218 -30.485 1.00 36.44 333 GLN A N 1
ATOM 2630 C CA . GLN A 1 333 ? 37.890 -16.853 -30.839 1.00 36.44 333 GLN A CA 1
ATOM 2631 C C . GLN A 1 333 ? 37.225 -15.935 -29.776 1.00 36.44 333 GLN A C 1
ATOM 2633 O O . GLN A 1 333 ? 36.020 -15.912 -29.575 1.00 36.44 333 GLN A O 1
ATOM 2638 N N . ASP A 1 334 ? 38.092 -15.114 -29.167 1.00 35.00 334 ASP A N 1
ATOM 2639 C CA . ASP A 1 334 ? 38.067 -13.638 -29.047 1.00 35.00 334 ASP A CA 1
ATOM 2640 C C . ASP A 1 334 ? 36.831 -12.860 -28.497 1.00 35.00 334 ASP A C 1
ATOM 2642 O O . ASP A 1 334 ? 35.803 -12.707 -29.144 1.00 35.00 334 ASP A O 1
ATOM 2646 N N . ARG A 1 335 ? 37.103 -12.183 -27.362 1.00 37.66 335 ARG A N 1
ATOM 2647 C CA . ARG A 1 335 ? 36.820 -10.768 -26.998 1.00 37.66 335 ARG A CA 1
ATOM 2648 C C . ARG A 1 335 ? 35.416 -10.258 -26.602 1.00 37.66 335 ARG A C 1
ATOM 2650 O O . ARG A 1 335 ? 34.568 -9.922 -27.415 1.00 37.66 335 ARG A O 1
ATOM 2657 N N . SER A 1 336 ? 35.359 -9.920 -25.305 1.00 36.88 336 SER A N 1
ATOM 2658 C CA . SER A 1 336 ? 34.926 -8.638 -24.705 1.00 36.88 336 SER A CA 1
ATOM 2659 C C . SER A 1 336 ? 33.498 -8.131 -24.958 1.00 36.88 336 SER A C 1
ATOM 2661 O O . SER A 1 336 ? 33.248 -7.372 -25.893 1.00 36.88 336 SER A O 1
ATOM 2663 N N . GLY A 1 337 ? 32.600 -8.407 -24.008 1.00 32.38 337 GLY A N 1
ATOM 2664 C CA . GLY A 1 337 ? 31.351 -7.664 -23.829 1.00 32.38 337 GLY A CA 1
ATOM 2665 C C . GLY A 1 337 ? 31.618 -6.295 -23.199 1.00 32.38 337 GLY A C 1
ATOM 2666 O O . GLY A 1 337 ? 31.821 -6.183 -21.993 1.00 32.38 337 GLY A O 1
ATOM 2667 N N . ARG A 1 338 ? 31.646 -5.261 -24.039 1.00 37.09 338 ARG A N 1
ATOM 2668 C CA . ARG A 1 338 ? 31.672 -3.842 -23.671 1.00 37.09 338 ARG A CA 1
ATOM 2669 C C . ARG A 1 338 ? 30.236 -3.320 -23.813 1.00 37.09 338 ARG A C 1
ATOM 2671 O O . ARG A 1 338 ? 29.602 -3.607 -24.827 1.00 37.09 338 ARG A O 1
ATOM 2678 N N . CYS A 1 339 ? 29.715 -2.588 -22.827 1.00 41.41 339 CYS A N 1
ATOM 2679 C CA . CYS A 1 339 ? 28.450 -1.863 -22.986 1.00 41.41 339 CYS A CA 1
ATOM 2680 C C . CYS A 1 339 ? 28.576 -0.898 -24.180 1.00 41.41 339 CYS A C 1
ATOM 2682 O O . CYS A 1 339 ? 29.579 -0.180 -24.247 1.00 41.41 339 CYS A O 1
ATOM 2684 N N . PRO A 1 340 ? 27.623 -0.874 -25.128 1.00 38.84 340 PRO A N 1
ATOM 2685 C CA . PRO A 1 340 ? 27.680 0.065 -26.234 1.00 38.84 340 PRO A CA 1
ATOM 2686 C C . PRO A 1 340 ? 27.373 1.467 -25.701 1.00 38.84 340 PRO A C 1
ATOM 2688 O O . PRO A 1 340 ? 26.258 1.758 -25.278 1.00 38.84 340 PRO A O 1
ATOM 2691 N N . SER A 1 341 ? 28.396 2.315 -25.696 1.00 38.03 341 SER A N 1
ATOM 2692 C CA . SER A 1 341 ? 28.274 3.767 -25.646 1.00 38.03 341 SER A CA 1
ATOM 2693 C C . SER A 1 341 ? 27.954 4.259 -27.057 1.00 38.03 341 SER A C 1
ATOM 2695 O O . SER A 1 341 ? 28.769 4.071 -27.965 1.00 38.03 341 SER A O 1
ATOM 2697 N N . SER A 1 342 ? 26.776 4.844 -27.227 1.00 56.12 342 SER A N 1
ATOM 2698 C CA . SER A 1 342 ? 26.389 5.651 -28.387 1.00 56.12 342 SER A CA 1
ATOM 2699 C C . SER A 1 342 ? 26.347 7.112 -27.994 1.00 56.12 342 SER A C 1
ATOM 2701 O O . SER A 1 342 ? 25.790 7.360 -26.898 1.00 56.12 342 SER A O 1
#

Foldseek 3Di:
DDDDPPPVVVVLVVPDDPVQVVDPVSVVVSVCVVVPDPPDPLDDPVRLLVVLLVLADDLVQQLDQDPVRDRRQLVSLVVSQVSCVVNVNQQCPNVVSNLNRYDPQQNVQPPDDDRGSVVVSVSSVPPDSVSSVVVVVVVVVVVVVVVPPPPPPDPDPPDDDDDDDDDDDDDDDDDDPDDDDDDDPDDDDDDDDDDDDDDDDDDDDDDDDDDDPPPVVVVVVVVVVVVVVVVVVVVVVVVVVVVVVVVVVVVVVVVVVVVVVVVVVCCVVVVVPPPPPPPPPDPDDDDDDDDDDDDDDDDDPDPPPPDPPPPPVPPDDDDDDDDDDDDDDDDDDDDDDDDDDD

Organism: NCBI:txid1912939